Protein AF-A0A529SUA5-F1 (afdb_monomer)

Structure (mmCIF, N/CA/C/O backbone):
data_AF-A0A529SUA5-F1
#
_entry.id   AF-A0A529SUA5-F1
#
loop_
_atom_site.group_PDB
_atom_site.id
_atom_site.type_symbol
_atom_site.label_atom_id
_atom_site.label_alt_id
_atom_site.label_comp_id
_atom_site.label_asym_id
_atom_site.label_entity_id
_atom_site.label_seq_id
_atom_site.pdbx_PDB_ins_code
_atom_site.Cartn_x
_atom_site.Cartn_y
_atom_site.Cartn_z
_atom_site.occupancy
_atom_site.B_iso_or_equiv
_atom_site.auth_seq_id
_atom_site.auth_comp_id
_atom_site.auth_asym_id
_atom_site.auth_atom_id
_atom_site.pdbx_PDB_model_num
ATOM 1 N N . PRO A 1 1 ? -19.726 16.496 61.612 1.00 47.41 1 PRO A N 1
ATOM 2 C CA . PRO A 1 1 ? -19.981 17.144 60.299 1.00 47.41 1 PRO A CA 1
ATOM 3 C C . PRO A 1 1 ? -21.104 16.404 59.558 1.00 47.41 1 PRO A C 1
ATOM 5 O O . PRO A 1 1 ? -21.074 15.178 59.545 1.00 47.41 1 PRO A O 1
ATOM 8 N N . LYS A 1 2 ? -22.103 17.104 58.995 1.00 60.88 2 LYS A N 1
ATOM 9 C CA . LYS A 1 2 ? -23.087 16.457 58.108 1.00 60.88 2 LYS A CA 1
ATOM 10 C C . LYS A 1 2 ? -22.323 15.901 56.900 1.00 60.88 2 LYS A C 1
ATOM 12 O O . LYS A 1 2 ? -21.676 16.678 56.201 1.00 60.88 2 LYS A O 1
ATOM 17 N N . GLY A 1 3 ? -22.312 14.578 56.737 1.00 68.88 3 GLY A N 1
ATOM 18 C CA . GLY A 1 3 ? -21.675 13.925 55.593 1.00 68.88 3 GLY A CA 1
ATOM 19 C C . GLY A 1 3 ? -22.303 14.398 54.283 1.00 68.88 3 GLY A C 1
ATOM 20 O O . GLY A 1 3 ? -23.454 14.830 54.267 1.00 68.88 3 GLY A O 1
ATOM 21 N N . ARG A 1 4 ? -21.526 14.374 53.199 1.00 78.12 4 ARG A N 1
ATOM 22 C CA . ARG A 1 4 ? -22.047 14.557 51.841 1.00 78.12 4 ARG A CA 1
ATOM 23 C C . ARG A 1 4 ? -22.358 13.163 51.290 1.00 78.12 4 ARG A C 1
ATOM 25 O O . ARG A 1 4 ? -21.476 12.308 51.322 1.00 78.12 4 ARG A O 1
ATOM 32 N N . ASP A 1 5 ? -23.587 12.938 50.831 1.00 91.81 5 ASP A N 1
ATOM 33 C CA . ASP A 1 5 ? -24.061 11.632 50.347 1.00 91.81 5 ASP A CA 1
ATOM 34 C C . ASP A 1 5 ? -23.549 11.357 48.923 1.00 91.81 5 ASP A C 1
ATOM 36 O O . ASP A 1 5 ? -24.285 11.506 47.945 1.00 91.81 5 ASP A O 1
ATOM 40 N N . PHE A 1 6 ? -22.262 11.029 48.799 1.00 94.44 6 PHE A N 1
ATOM 41 C CA . PHE A 1 6 ? -21.623 10.720 47.518 1.00 94.44 6 PHE A CA 1
ATOM 42 C C . PHE A 1 6 ? -22.083 9.374 46.948 1.00 94.44 6 PHE A C 1
ATOM 44 O O . PHE A 1 6 ? -22.235 8.388 47.668 1.00 94.44 6 PHE A O 1
ATOM 51 N N . VAL A 1 7 ? -22.268 9.351 45.630 1.00 94.50 7 VAL A N 1
ATOM 52 C CA . VAL A 1 7 ? -22.618 8.175 44.824 1.00 94.50 7 VAL A CA 1
ATOM 53 C C . VAL A 1 7 ? -21.476 7.816 43.882 1.00 94.50 7 VAL A C 1
ATOM 55 O O . VAL A 1 7 ? -21.182 6.636 43.706 1.00 94.50 7 VAL A O 1
ATOM 58 N N . ASP A 1 8 ? -20.816 8.822 43.304 1.00 94.75 8 ASP A N 1
ATOM 59 C CA . ASP A 1 8 ? -19.643 8.635 42.460 1.00 94.75 8 ASP A CA 1
ATOM 60 C C . ASP A 1 8 ? -18.505 9.546 42.908 1.00 94.75 8 ASP A C 1
ATOM 62 O O . ASP A 1 8 ? -18.625 10.767 42.852 1.00 94.75 8 ASP A O 1
ATOM 66 N N . PHE A 1 9 ? -17.413 8.939 43.364 1.00 93.88 9 PHE A N 1
ATOM 67 C CA . PHE A 1 9 ? -16.226 9.662 43.809 1.00 93.88 9 PHE A CA 1
ATOM 68 C C . PHE A 1 9 ? -15.343 10.140 42.657 1.00 93.88 9 PHE A C 1
ATOM 70 O O . PHE A 1 9 ? -14.574 11.072 42.858 1.00 93.88 9 PHE A O 1
ATOM 77 N N . ASP A 1 10 ? -15.438 9.529 41.474 1.00 93.31 10 ASP A N 1
ATOM 78 C CA . ASP A 1 10 ? -14.607 9.938 40.338 1.00 93.31 10 ASP A CA 1
ATOM 79 C C . ASP A 1 10 ? -15.114 11.244 39.712 1.00 93.31 10 ASP A C 1
ATOM 81 O O . ASP A 1 10 ? -14.340 12.020 39.162 1.00 93.31 10 ASP A O 1
ATOM 85 N N . GLU A 1 11 ? -16.426 11.462 39.802 1.00 94.81 11 GLU A N 1
ATOM 86 C CA . GLU A 1 11 ? -17.160 12.548 39.143 1.00 94.81 11 GLU A CA 1
ATOM 87 C C . GLU A 1 11 ? -17.785 13.524 40.163 1.00 94.81 11 GLU A C 1
ATOM 89 O O . GLU A 1 11 ? -18.559 14.406 39.800 1.00 94.81 11 GLU A O 1
ATOM 94 N N . ASP A 1 12 ? -17.465 13.362 41.455 1.00 94.62 12 ASP A N 1
ATOM 95 C CA . ASP A 1 12 ? -17.954 14.189 42.572 1.00 94.62 12 ASP A CA 1
ATOM 96 C C . ASP A 1 12 ? -19.495 14.264 42.708 1.00 94.62 12 ASP A C 1
ATOM 98 O O . ASP A 1 12 ? -20.064 15.254 43.183 1.00 94.62 12 ASP A O 1
ATOM 102 N N . LEU A 1 13 ? -20.197 13.184 42.355 1.00 95.81 13 LEU A N 1
ATOM 103 C CA . LEU A 1 13 ? -21.662 13.151 42.308 1.00 95.81 13 LEU A CA 1
ATOM 104 C C . LEU A 1 13 ? -22.289 12.709 43.624 1.00 95.81 13 LEU A C 1
ATOM 106 O O . LEU A 1 13 ? -21.869 11.725 44.237 1.00 95.81 13 LEU A O 1
ATOM 110 N N . GLN A 1 14 ? -23.364 13.389 44.020 1.00 95.62 14 GLN A N 1
ATOM 111 C CA . GLN A 1 14 ? -24.164 13.083 45.204 1.00 95.62 14 GLN A CA 1
ATOM 112 C C . GLN A 1 14 ? -25.558 12.565 44.831 1.00 95.62 14 GLN A C 1
ATOM 114 O O . GLN A 1 14 ? -26.041 12.727 43.710 1.00 95.62 14 GLN A O 1
ATOM 119 N N . VAL A 1 15 ? -26.261 11.992 45.813 1.00 95.81 15 VAL A N 1
ATOM 120 C CA . VAL A 1 15 ? -27.642 11.497 45.653 1.00 95.81 15 VAL A CA 1
ATOM 121 C C . VAL A 1 15 ? -28.565 12.564 45.050 1.00 95.81 15 VAL A C 1
ATOM 123 O O . VAL A 1 15 ? -29.348 12.274 44.144 1.00 95.81 15 VAL A O 1
ATOM 126 N N . LYS A 1 16 ? -28.441 13.816 45.511 1.00 95.00 16 LYS A N 1
ATOM 127 C CA . LYS A 1 16 ? -29.255 14.944 45.034 1.00 95.00 16 LYS A CA 1
ATOM 128 C C . LYS A 1 16 ? -29.093 15.209 43.532 1.00 95.00 16 LYS A C 1
ATOM 130 O O . LYS A 1 16 ? -30.047 15.648 42.904 1.00 95.00 16 LYS A O 1
ATOM 135 N N . ASP A 1 17 ? -27.923 14.934 42.956 1.00 96.00 17 ASP A N 1
ATOM 136 C CA . ASP A 1 17 ? -27.635 15.244 41.554 1.00 96.00 17 ASP A CA 1
ATOM 137 C C . ASP A 1 17 ? -28.371 14.256 40.636 1.00 96.00 17 ASP A C 1
ATOM 139 O O . ASP A 1 17 ? -28.997 14.655 39.655 1.00 96.00 17 ASP A O 1
ATOM 143 N N . LEU A 1 18 ? -28.434 12.978 41.031 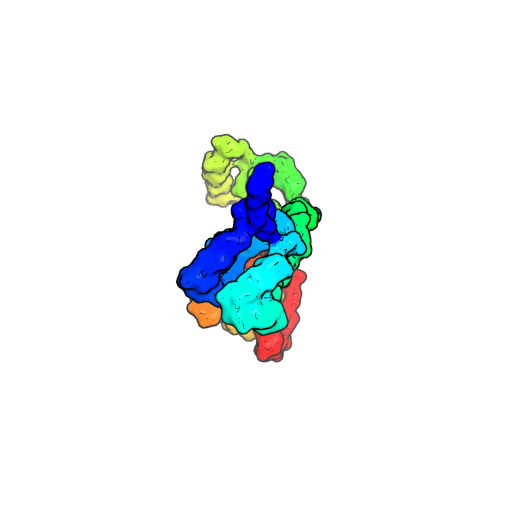1.00 95.69 18 LEU A N 1
ATOM 144 C CA . LEU A 1 18 ? -29.240 11.960 40.346 1.00 95.69 18 LEU A CA 1
ATOM 145 C C . LEU A 1 18 ? -30.752 12.199 40.516 1.00 95.69 18 LEU A C 1
ATOM 147 O O . LEU A 1 18 ? -31.535 12.012 39.581 1.00 95.69 18 LEU A O 1
ATOM 151 N N . GLN A 1 19 ? -31.178 12.641 41.702 1.00 95.12 19 GLN A N 1
ATOM 152 C CA . GLN A 1 19 ? -32.574 13.013 41.956 1.00 95.12 19 GLN A CA 1
ATOM 153 C C . GLN A 1 19 ? -33.000 14.249 41.154 1.00 95.12 19 GLN A C 1
ATOM 155 O O . GLN A 1 19 ? -34.136 14.327 40.698 1.00 95.12 19 GLN A O 1
ATOM 160 N N . ASN A 1 20 ? -32.110 15.223 40.972 1.00 96.19 20 ASN A N 1
ATOM 161 C CA . ASN A 1 20 ? -32.397 16.393 40.149 1.00 96.19 20 ASN A CA 1
ATOM 162 C C . ASN A 1 20 ? -3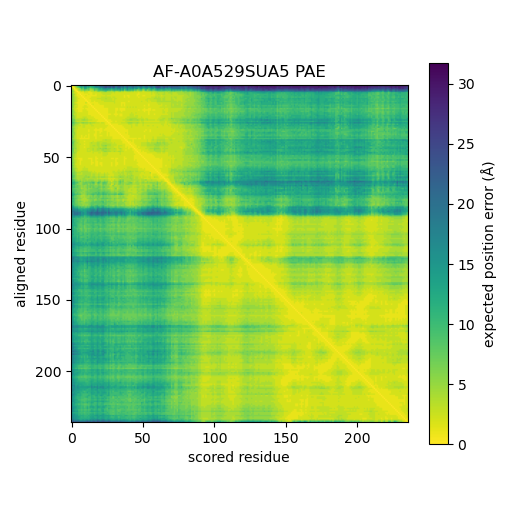2.465 16.014 38.664 1.00 96.19 20 ASN A C 1
ATOM 164 O O . ASN A 1 20 ? -33.436 16.369 38.009 1.00 96.19 20 ASN A O 1
ATOM 168 N N . ALA A 1 21 ? -31.546 15.180 38.166 1.00 96.31 21 ALA A N 1
ATOM 169 C CA . ALA A 1 21 ? -31.604 14.681 36.788 1.00 96.31 21 ALA A CA 1
ATOM 170 C C . ALA A 1 21 ? -32.915 13.934 36.477 1.00 96.31 21 ALA A C 1
ATOM 172 O O . ALA A 1 21 ? -33.529 14.124 35.428 1.00 96.31 21 ALA A O 1
ATOM 173 N N . THR A 1 22 ? -33.391 13.106 37.407 1.00 95.12 22 THR A N 1
ATOM 174 C CA . THR A 1 22 ? -34.679 12.413 37.240 1.00 95.12 22 THR A CA 1
ATOM 175 C C . THR A 1 22 ? -35.874 13.370 37.280 1.00 95.12 22 THR A C 1
ATOM 177 O O . THR A 1 22 ? -36.815 13.176 36.506 1.00 95.12 22 THR A O 1
ATOM 180 N N . LYS A 1 23 ? -35.832 14.433 38.102 1.00 95.12 23 LYS A N 1
ATOM 181 C CA . LYS A 1 23 ? -36.839 15.517 38.106 1.00 95.12 23 LYS A CA 1
ATOM 182 C C . LYS A 1 23 ? -36.845 16.326 36.808 1.00 95.12 23 LYS A C 1
ATOM 184 O O . LYS A 1 23 ? -37.920 16.699 36.351 1.00 95.12 23 LYS A O 1
ATOM 189 N N . ASP A 1 24 ? -35.680 16.525 36.197 1.00 95.81 24 ASP A N 1
ATOM 190 C CA . ASP A 1 24 ? -35.527 17.209 34.906 1.00 95.81 24 ASP A CA 1
ATOM 191 C C . ASP A 1 24 ? -36.015 16.357 33.716 1.00 95.81 24 ASP A C 1
ATOM 193 O O . ASP A 1 24 ? -36.065 16.828 32.582 1.00 95.81 24 ASP A O 1
ATOM 197 N N . GLY A 1 25 ? -36.416 15.104 33.965 1.00 94.12 25 GLY A N 1
ATOM 198 C CA . GLY A 1 25 ? -37.036 14.219 32.977 1.00 94.12 25 GLY A CA 1
ATOM 199 C C . GLY A 1 25 ? -36.132 13.099 32.461 1.00 94.12 25 GLY A C 1
ATOM 200 O O . GLY A 1 25 ? -36.598 12.252 31.694 1.00 94.12 25 GLY A O 1
ATOM 201 N N . TYR A 1 26 ? -34.874 13.015 32.905 1.00 95.19 26 TYR A N 1
ATOM 202 C CA . TYR A 1 26 ? -33.984 11.901 32.567 1.00 95.19 26 TYR A CA 1
ATOM 203 C C . TYR A 1 26 ? -34.355 10.666 33.401 1.00 95.19 26 TYR A C 1
ATOM 205 O O . TYR A 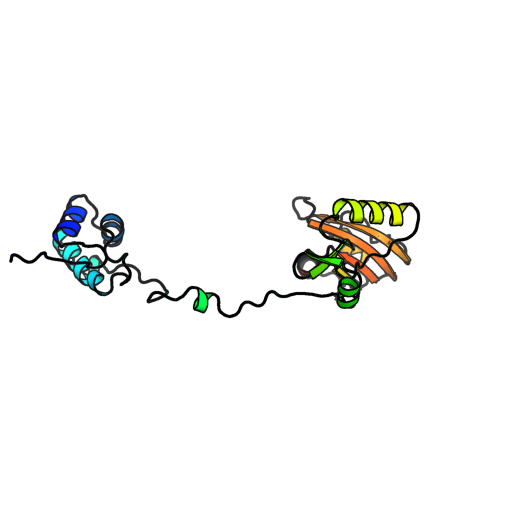1 26 ? -33.835 10.451 34.491 1.00 95.19 26 TYR A O 1
ATOM 213 N N . ARG A 1 27 ? -35.309 9.862 32.914 1.00 89.12 27 ARG A N 1
ATOM 214 C CA . ARG A 1 27 ? -35.873 8.715 33.662 1.00 89.12 27 ARG A CA 1
ATOM 215 C C . ARG A 1 27 ? -35.276 7.350 33.308 1.00 89.12 27 ARG A C 1
ATOM 217 O O . ARG A 1 27 ? -35.541 6.384 34.017 1.00 89.12 27 ARG A O 1
ATOM 224 N N . GLU A 1 28 ? -34.474 7.272 32.247 1.00 92.62 28 GLU A N 1
ATOM 225 C CA . GLU A 1 28 ? -33.758 6.054 31.844 1.00 92.62 28 GLU A CA 1
ATOM 226 C C . GLU A 1 28 ? -32.305 6.085 32.327 1.00 92.62 28 GLU A C 1
ATOM 228 O O . GLU A 1 28 ? -31.651 7.128 32.261 1.00 92.62 28 GLU A O 1
ATOM 233 N N . ILE A 1 29 ? -31.770 4.941 32.767 1.00 92.44 29 ILE A N 1
ATOM 234 C CA . ILE A 1 29 ? -30.443 4.863 33.404 1.00 92.44 29 ILE A CA 1
ATOM 235 C C . ILE A 1 29 ? -29.309 5.370 32.503 1.00 92.44 29 ILE A C 1
ATOM 237 O O . ILE A 1 29 ? -28.390 6.034 32.973 1.00 92.44 29 ILE A O 1
ATOM 241 N N . GLU A 1 30 ? -29.400 5.124 31.194 1.00 92.75 30 GLU A N 1
ATOM 242 C CA . GLU A 1 30 ? -28.427 5.606 30.208 1.00 92.75 30 GLU A CA 1
ATOM 243 C C . GLU A 1 30 ? -28.514 7.128 30.003 1.00 92.75 30 GLU A C 1
ATOM 245 O O . GLU A 1 3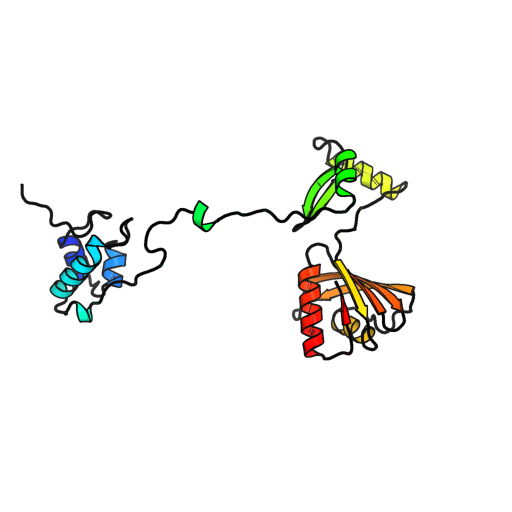0 ? -27.505 7.776 29.728 1.00 92.75 30 GLU A O 1
ATOM 250 N N . LEU A 1 31 ? -29.702 7.721 30.164 1.00 94.25 31 LEU A N 1
ATOM 251 C CA . LEU A 1 31 ? -29.880 9.172 30.101 1.00 94.25 31 LEU A CA 1
ATOM 252 C C . LEU A 1 31 ? -29.361 9.846 31.372 1.00 94.25 31 LEU A C 1
ATOM 254 O O . LEU A 1 31 ? -28.648 10.841 31.272 1.00 94.25 31 LEU A O 1
ATOM 258 N N . VAL A 1 32 ? -29.643 9.264 32.543 1.00 94.88 32 VAL A N 1
ATOM 259 C CA . VAL A 1 32 ? -29.082 9.724 33.822 1.00 94.88 32 VAL A CA 1
ATOM 260 C C . VAL A 1 32 ? -27.557 9.662 33.774 1.00 94.88 32 VAL A C 1
ATOM 262 O O . VAL A 1 32 ? -26.919 10.676 34.027 1.00 94.88 32 VAL A O 1
ATOM 265 N N . LYS A 1 33 ? -26.974 8.530 33.348 1.00 94.50 33 LYS A N 1
ATOM 266 C CA . LYS A 1 33 ? -25.525 8.367 33.133 1.00 94.50 33 LYS A CA 1
ATOM 267 C C . LYS A 1 33 ? -24.924 9.492 32.292 1.00 94.50 33 LYS A C 1
ATOM 269 O O . LYS A 1 33 ? -23.931 10.092 32.688 1.00 94.50 33 LYS A O 1
ATOM 274 N N . ARG A 1 34 ? -25.502 9.764 31.119 1.00 94.06 34 ARG A N 1
ATOM 275 C CA . ARG A 1 34 ? -24.966 10.762 30.176 1.00 94.06 34 ARG A CA 1
ATOM 276 C C . ARG A 1 34 ? -25.106 12.187 30.689 1.00 94.06 34 ARG A C 1
ATOM 278 O O . ARG A 1 34 ? -24.227 12.997 30.428 1.00 94.06 34 ARG A O 1
ATOM 285 N N . PHE A 1 35 ? -26.204 12.487 31.377 1.00 96.06 35 PHE A N 1
ATOM 286 C CA . PHE A 1 35 ? -26.471 13.828 31.881 1.00 96.06 35 PHE A CA 1
ATOM 287 C C . PHE A 1 35 ? -25.633 14.155 33.117 1.00 96.06 35 PHE A C 1
ATOM 289 O O . PHE A 1 35 ? -25.061 15.236 33.196 1.00 96.06 35 PHE A O 1
ATOM 296 N N . THR A 1 36 ? -25.547 13.226 34.072 1.00 95.81 36 THR A N 1
ATOM 297 C CA . THR A 1 36 ? -24.859 13.469 35.347 1.00 95.81 36 THR A CA 1
ATOM 298 C C . THR A 1 36 ? -23.397 13.075 35.338 1.00 95.81 36 THR A C 1
ATOM 300 O O . THR A 1 36 ? -22.731 13.386 36.303 1.00 95.81 36 THR A O 1
ATOM 303 N N . THR A 1 37 ? -22.931 12.380 34.298 1.00 95.81 37 THR A N 1
ATOM 304 C CA . THR A 1 37 ? -21.601 11.754 34.187 1.00 95.81 37 THR A CA 1
ATOM 305 C C . THR A 1 37 ? -21.341 10.565 35.113 1.00 95.81 37 THR A C 1
ATOM 307 O O . THR A 1 37 ? -20.246 10.007 35.097 1.00 95.81 37 THR A O 1
ATOM 310 N N . VAL A 1 38 ? -22.353 10.064 35.833 1.00 95.00 38 VAL A N 1
ATOM 311 C CA . VAL A 1 38 ? -22.166 8.942 36.767 1.00 95.00 38 VAL A CA 1
ATOM 312 C C . VAL A 1 38 ? -21.610 7.686 36.090 1.00 95.00 38 VAL A C 1
ATOM 314 O O . VAL A 1 38 ? -22.144 7.184 35.102 1.00 95.00 38 VAL A O 1
ATOM 317 N N . GLY A 1 39 ? -20.521 7.158 36.642 1.00 91.62 39 GLY A N 1
ATOM 318 C CA . GLY A 1 39 ? -19.808 5.989 36.150 1.00 91.62 39 GLY A CA 1
ATOM 319 C C . GLY A 1 39 ? -18.954 6.230 34.904 1.00 91.62 39 GLY A C 1
ATOM 320 O O . GLY A 1 39 ? -18.546 5.251 34.279 1.00 91.62 39 GLY A O 1
ATOM 321 N N . MET A 1 40 ? -18.698 7.486 34.514 1.00 92.56 40 MET A N 1
ATOM 322 C CA . MET A 1 40 ? -17.812 7.822 33.386 1.00 92.56 40 MET A CA 1
ATOM 323 C C . MET A 1 40 ? -16.340 8.017 33.784 1.00 92.56 40 MET A C 1
ATOM 325 O O . MET A 1 40 ? -15.476 8.027 32.904 1.00 92.56 40 MET A O 1
ATOM 329 N N . GLY A 1 41 ? -16.048 8.071 35.084 1.00 91.25 41 GLY A N 1
ATOM 330 C CA . GLY A 1 41 ? -14.695 8.207 35.612 1.00 91.25 41 GLY A CA 1
ATOM 331 C C . GLY A 1 41 ? -13.819 6.948 35.490 1.00 91.25 41 GLY A C 1
ATOM 332 O O . GLY A 1 41 ? -14.238 5.926 34.932 1.00 91.25 41 GLY A O 1
ATOM 333 N N . PRO A 1 42 ? -12.576 6.977 36.011 1.00 89.69 42 PRO A N 1
ATOM 334 C CA . PRO A 1 42 ? -11.607 5.884 35.867 1.00 89.69 42 PRO A CA 1
ATOM 335 C C . PRO A 1 42 ? -12.073 4.525 36.406 1.00 89.69 42 PRO A C 1
ATOM 337 O O . PRO A 1 42 ? -11.649 3.486 35.897 1.00 89.69 42 PRO A O 1
ATOM 340 N N . SER A 1 43 ? -12.961 4.501 37.402 1.00 90.44 43 SER A N 1
ATOM 341 C CA . SER A 1 43 ? -13.559 3.260 37.908 1.00 90.44 43 SER A CA 1
ATOM 342 C C . SER A 1 43 ? -14.554 2.619 36.938 1.00 90.44 43 SER A C 1
ATOM 344 O O . SER A 1 43 ? -14.945 1.470 37.153 1.00 90.44 43 SER A O 1
ATOM 346 N N . GLN A 1 44 ? -15.003 3.355 35.914 1.00 90.94 44 GLN A N 1
ATOM 347 C CA . GLN A 1 44 ? -16.080 2.974 34.995 1.00 90.94 44 GLN A CA 1
ATOM 348 C C . GLN A 1 44 ? -17.370 2.568 35.727 1.00 90.94 44 GLN A C 1
ATOM 350 O O . GLN A 1 44 ? -18.081 1.644 35.329 1.00 90.94 44 GLN A O 1
ATOM 355 N N . GLY A 1 45 ? -17.655 3.235 36.849 1.00 90.19 45 GLY A N 1
ATOM 356 C CA . GLY A 1 45 ? -18.882 3.052 37.615 1.00 90.19 45 GLY A CA 1
ATOM 357 C C . GLY A 1 45 ? -18.948 1.767 38.434 1.00 90.19 45 GLY A C 1
ATOM 358 O O . GLY A 1 45 ? -20.027 1.398 38.892 1.00 90.19 45 GLY A O 1
ATOM 359 N N . ARG A 1 46 ? -17.822 1.078 38.668 1.00 89.31 46 ARG A N 1
ATOM 360 C CA . ARG A 1 46 ? -17.790 -0.144 39.496 1.00 89.31 46 ARG A CA 1
ATOM 361 C C . ARG A 1 46 ? -18.325 0.076 40.913 1.00 89.31 46 ARG A C 1
ATOM 363 O O . ARG A 1 46 ? -18.973 -0.818 41.450 1.00 89.31 46 ARG A O 1
ATOM 370 N N . HIS A 1 47 ? -18.075 1.243 41.514 1.00 89.12 47 HIS A N 1
ATOM 371 C CA . HIS A 1 47 ? -18.629 1.598 42.828 1.00 89.12 47 HIS A CA 1
ATOM 372 C C . HIS A 1 47 ? -19.999 2.279 42.752 1.00 89.12 47 HIS A C 1
ATOM 374 O O . HIS A 1 47 ? -20.778 2.145 43.693 1.00 89.12 47 HIS A O 1
ATOM 380 N N . SER A 1 48 ? -20.314 2.984 41.660 1.00 93.69 48 SER A N 1
ATOM 381 C CA . SER A 1 48 ? -21.512 3.830 41.568 1.00 93.69 48 SER A CA 1
ATOM 382 C C . SER A 1 48 ? -22.712 3.149 40.899 1.00 93.69 48 SER A C 1
ATOM 384 O O . SER A 1 48 ? -23.844 3.421 41.284 1.00 93.69 48 SER A O 1
ATOM 386 N N . ALA A 1 49 ? -22.518 2.192 39.983 1.00 92.44 49 ALA A N 1
ATOM 387 C CA . ALA A 1 49 ? -23.578 1.675 39.106 1.00 92.44 49 ALA A CA 1
ATOM 388 C C . ALA A 1 49 ? -24.815 1.125 39.842 1.00 92.44 49 ALA A C 1
ATOM 390 O O . ALA A 1 49 ? -25.946 1.475 39.497 1.00 92.44 49 ALA A O 1
ATOM 391 N N . LEU A 1 50 ? -24.631 0.285 40.869 1.00 93.00 50 LEU A N 1
ATOM 392 C CA . LEU A 1 50 ? -25.758 -0.272 41.629 1.00 93.00 50 LEU A CA 1
ATOM 393 C C . LEU A 1 50 ? -26.450 0.793 42.492 1.00 93.00 50 LEU A C 1
ATOM 395 O O . LEU A 1 50 ? -27.675 0.778 42.623 1.00 93.00 50 LEU A O 1
ATOM 399 N N . ALA A 1 51 ? -25.678 1.710 43.079 1.00 94.06 51 ALA A N 1
ATOM 400 C CA . ALA A 1 51 ? -26.218 2.810 43.870 1.00 94.06 51 ALA A CA 1
ATOM 401 C C . ALA A 1 51 ? -27.050 3.751 42.986 1.00 94.06 51 ALA A C 1
ATOM 403 O O . ALA A 1 51 ? -28.190 4.060 43.326 1.00 94.06 51 ALA A O 1
ATOM 404 N N . THR A 1 52 ? -26.543 4.102 41.803 1.00 95.19 52 THR A N 1
ATOM 405 C CA . THR A 1 52 ? -27.272 4.862 40.784 1.00 95.19 52 THR A CA 1
ATOM 406 C C . THR A 1 52 ? -28.564 4.163 40.383 1.00 95.19 52 THR A C 1
ATOM 408 O O . THR A 1 52 ? -29.617 4.794 40.407 1.00 95.19 52 THR A O 1
ATOM 411 N N . ALA A 1 53 ? -28.522 2.863 40.071 1.00 94.88 53 ALA A N 1
ATOM 412 C CA . ALA A 1 53 ? -29.718 2.119 39.676 1.00 94.88 53 ALA A CA 1
ATOM 413 C C . ALA A 1 53 ? -30.794 2.130 40.776 1.00 94.88 53 ALA A C 1
ATOM 415 O O . ALA A 1 53 ? -31.971 2.303 40.473 1.00 94.88 53 ALA A O 1
ATOM 416 N N . ARG A 1 54 ? -30.401 2.018 42.054 1.00 94.88 54 ARG A N 1
ATOM 417 C CA . ARG A 1 54 ? -31.319 2.115 43.205 1.00 94.88 54 ARG A CA 1
ATOM 418 C C . ARG A 1 54 ? -31.923 3.510 43.365 1.00 94.88 54 ARG A C 1
ATOM 420 O O . ARG A 1 54 ? -33.126 3.614 43.571 1.00 94.88 54 ARG A O 1
ATOM 427 N N . ILE A 1 55 ? -31.115 4.561 43.236 1.00 94.88 55 ILE A N 1
ATOM 428 C CA . ILE A 1 55 ? -31.578 5.951 43.373 1.00 94.88 55 ILE A CA 1
ATOM 429 C C . ILE A 1 55 ? -32.541 6.314 42.239 1.00 94.88 55 ILE A C 1
ATOM 431 O O . ILE A 1 55 ? -33.580 6.924 42.479 1.00 94.88 55 ILE A O 1
ATOM 435 N N . VAL A 1 56 ? -32.232 5.907 41.005 1.00 95.12 56 VAL A N 1
ATOM 436 C CA . VAL A 1 56 ? -33.111 6.132 39.849 1.00 95.12 56 VAL A CA 1
ATOM 437 C C . VAL A 1 56 ? -34.389 5.297 39.967 1.00 95.12 56 VAL A C 1
ATOM 439 O O . VAL A 1 56 ? -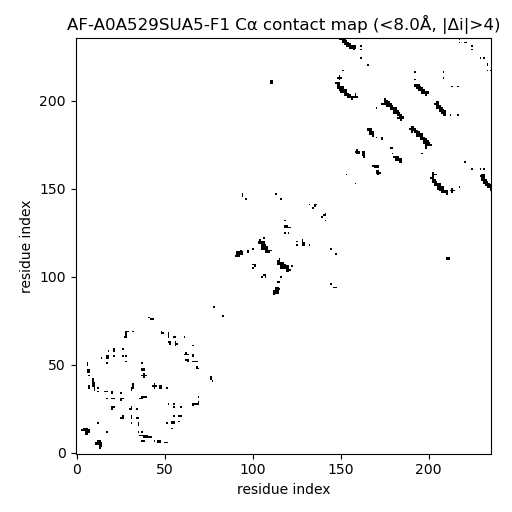35.469 5.808 39.679 1.00 95.12 56 VAL A O 1
ATOM 442 N N . ALA A 1 57 ? -34.302 4.048 40.435 1.00 95.38 57 ALA A N 1
ATOM 443 C CA . ALA A 1 57 ? -35.462 3.198 40.712 1.00 95.38 57 ALA A CA 1
ATOM 444 C C . ALA A 1 57 ? -36.419 3.858 41.721 1.00 95.38 57 ALA A C 1
ATOM 446 O O . ALA A 1 57 ? -37.601 4.033 41.424 1.00 95.38 57 ALA A O 1
ATOM 447 N N . GLU A 1 58 ? -35.894 4.328 42.856 1.00 95.19 58 GLU A N 1
ATOM 448 C CA . GLU A 1 58 ? -36.671 5.042 43.874 1.00 95.19 58 GLU A CA 1
ATOM 449 C C . GLU A 1 58 ? -37.287 6.338 43.324 1.00 95.19 58 GLU A C 1
ATOM 451 O O . GLU A 1 58 ? -38.493 6.549 43.445 1.00 95.19 58 GLU A O 1
ATOM 456 N N . ALA A 1 59 ? -36.495 7.171 42.642 1.00 93.31 59 ALA A N 1
ATOM 457 C CA . ALA A 1 59 ? -36.959 8.445 42.088 1.00 93.31 59 ALA A CA 1
ATOM 458 C C . ALA A 1 59 ? -38.007 8.288 40.971 1.00 93.31 59 ALA A C 1
ATOM 460 O O . ALA A 1 59 ? -38.771 9.215 40.701 1.00 93.31 59 ALA A O 1
ATOM 461 N N . THR A 1 60 ? -38.055 7.130 40.306 1.00 92.81 60 THR A N 1
ATOM 462 C CA . THR A 1 60 ? -38.986 6.865 39.200 1.00 92.81 60 THR A CA 1
ATOM 463 C C . THR A 1 60 ? -40.149 5.946 39.568 1.00 92.81 60 THR A C 1
ATOM 465 O O . THR A 1 60 ? -41.047 5.802 38.735 1.00 92.81 60 THR A O 1
ATOM 468 N N . GLY A 1 61 ? -40.162 5.372 40.777 1.00 94.19 61 GLY A N 1
ATOM 469 C CA . GLY A 1 61 ? -41.170 4.407 41.226 1.00 94.19 61 GLY A CA 1
ATOM 470 C C . GLY A 1 61 ? -41.072 3.040 40.537 1.00 94.19 61 GLY A C 1
ATOM 471 O O . GLY A 1 61 ? -42.081 2.352 40.415 1.00 94.19 61 GLY A O 1
ATOM 472 N N . ARG A 1 62 ? -39.882 2.670 40.049 1.00 94.06 62 ARG A N 1
ATOM 473 C CA . ARG A 1 62 ? -39.589 1.408 39.346 1.00 94.06 62 ARG A CA 1
ATOM 474 C C . ARG A 1 62 ? -38.705 0.515 40.213 1.00 94.06 62 ARG A C 1
ATOM 476 O O . ARG A 1 62 ? -38.096 0.962 41.179 1.00 94.06 62 ARG A O 1
ATOM 483 N N . THR A 1 63 ? -38.597 -0.757 39.864 1.00 94.38 63 THR A N 1
ATOM 484 C CA . THR A 1 63 ? -37.641 -1.694 40.464 1.00 94.38 63 THR A CA 1
ATOM 485 C C . THR A 1 63 ? -36.266 -1.585 39.796 1.00 94.38 63 THR A C 1
ATOM 487 O O . THR A 1 63 ? -36.142 -1.183 38.640 1.00 94.38 63 THR A O 1
ATOM 490 N N . VAL A 1 64 ? -35.205 -2.017 40.488 1.00 91.50 64 VAL A N 1
ATOM 491 C CA . VAL A 1 64 ? -33.850 -2.088 39.897 1.00 91.50 64 VAL A CA 1
ATOM 492 C C . VAL A 1 64 ? -33.818 -3.009 38.669 1.00 91.50 64 VAL A C 1
ATOM 494 O O . VAL A 1 64 ? -33.089 -2.732 37.723 1.00 91.50 64 VAL A O 1
ATOM 497 N N . GLY A 1 65 ? -34.634 -4.070 38.651 1.00 90.31 65 GLY A N 1
ATOM 498 C CA . GLY A 1 65 ? -34.756 -4.967 37.497 1.00 90.31 65 GLY A CA 1
ATOM 499 C C . GLY A 1 65 ? -35.365 -4.293 36.262 1.00 90.31 65 GLY A C 1
ATOM 500 O O . GLY A 1 65 ? -34.946 -4.589 35.150 1.00 90.31 65 GLY A O 1
ATOM 501 N N . GLU A 1 66 ? -36.301 -3.357 36.451 1.00 91.00 66 GLU A N 1
ATOM 502 C CA . GLU A 1 66 ? -36.910 -2.579 35.360 1.00 91.00 66 GLU A CA 1
ATOM 503 C C . GLU A 1 66 ? -36.014 -1.441 34.862 1.00 91.00 66 GLU A C 1
ATOM 505 O O . GLU A 1 66 ? -36.139 -1.041 33.707 1.00 91.00 66 GLU A O 1
ATOM 510 N N . ILE A 1 67 ? -35.155 -0.885 35.722 1.00 90.56 67 ILE A N 1
ATOM 511 C CA . ILE A 1 67 ? -34.175 0.152 35.356 1.00 90.56 67 ILE A CA 1
ATOM 512 C C . ILE A 1 67 ? -32.956 -0.459 34.655 1.00 90.56 67 ILE A C 1
ATOM 514 O O . ILE A 1 67 ? -32.421 0.128 33.715 1.00 90.56 67 ILE A O 1
ATOM 518 N N . GLY A 1 68 ? -32.525 -1.637 35.111 1.00 85.19 68 GLY A N 1
ATOM 519 C CA . GLY A 1 68 ? -31.305 -2.287 34.656 1.00 85.19 68 GLY A CA 1
ATOM 520 C C . GLY A 1 68 ? -30.031 -1.605 35.162 1.00 85.19 68 GLY A C 1
ATOM 521 O O . GLY A 1 68 ? -30.045 -0.710 36.008 1.00 85.19 68 GLY A O 1
ATOM 522 N N . ILE A 1 69 ? -28.900 -2.063 34.632 1.00 83.00 69 ILE A N 1
ATOM 523 C CA . ILE A 1 69 ? -27.586 -1.432 34.794 1.00 83.00 69 ILE A CA 1
ATOM 524 C C . ILE A 1 69 ? -27.081 -0.987 33.425 1.00 83.00 69 ILE A C 1
ATOM 526 O O . ILE A 1 69 ? -27.551 -1.463 32.392 1.00 83.00 69 ILE A O 1
ATOM 530 N N . THR A 1 70 ? -26.122 -0.070 33.415 1.00 81.69 70 THR A N 1
ATOM 531 C CA . THR A 1 70 ? -25.561 0.451 32.166 1.00 81.69 70 THR A CA 1
ATOM 532 C C . THR A 1 70 ? -24.709 -0.605 31.463 1.00 81.69 70 THR A C 1
ATOM 534 O O . THR A 1 70 ? -24.218 -1.558 32.074 1.00 81.69 70 THR A O 1
ATOM 537 N N . THR A 1 71 ? -24.550 -0.455 30.149 1.00 84.06 71 THR A N 1
ATOM 538 C CA . THR A 1 71 ? -23.833 -1.449 29.333 1.00 84.06 71 THR A CA 1
ATOM 539 C C . THR A 1 71 ? -22.344 -1.510 29.697 1.00 84.06 71 THR A C 1
ATOM 541 O O . THR A 1 71 ? -21.634 -0.513 29.553 1.00 84.06 71 THR A O 1
ATOM 544 N N . ALA A 1 72 ? -21.842 -2.689 30.076 1.00 85.38 72 ALA A N 1
ATOM 545 C CA . ALA A 1 72 ? -20.409 -2.930 30.254 1.00 85.38 72 ALA A CA 1
ATOM 546 C C . ALA A 1 72 ? -19.688 -3.021 28.895 1.00 85.38 72 ALA A C 1
ATOM 548 O O . ALA A 1 72 ? -20.175 -3.668 27.964 1.00 85.38 72 ALA A O 1
ATOM 549 N N . ARG A 1 73 ? -18.518 -2.383 28.770 1.00 88.00 73 ARG A N 1
ATOM 550 C CA . ARG A 1 73 ? -17.699 -2.371 27.546 1.00 88.00 73 ARG A CA 1
ATOM 551 C C . ARG A 1 73 ? -16.252 -2.765 27.862 1.00 88.00 73 ARG A C 1
ATOM 553 O O . ARG A 1 73 ? -15.746 -2.346 28.898 1.00 88.00 73 ARG A O 1
ATOM 560 N N . PRO A 1 74 ? -15.578 -3.540 26.994 1.00 89.69 74 PRO A N 1
ATOM 561 C CA . PRO A 1 74 ? -14.129 -3.690 27.052 1.00 89.69 74 PRO A CA 1
ATOM 562 C C . PRO A 1 74 ? -13.398 -2.366 26.744 1.00 89.69 74 PRO A C 1
ATOM 564 O O . PRO A 1 74 ? -13.934 -1.556 25.984 1.00 89.69 74 PRO A O 1
ATOM 567 N N . PRO A 1 75 ? -12.161 -2.183 27.243 1.00 89.75 75 PRO A N 1
ATOM 568 C CA . PRO A 1 75 ? -11.484 -3.045 28.215 1.00 89.75 75 PRO A CA 1
ATOM 569 C C . PRO A 1 75 ? -12.104 -2.911 29.619 1.00 89.75 75 PRO A C 1
ATOM 571 O O . PRO A 1 75 ? -12.644 -1.868 29.973 1.00 89.75 75 PRO A O 1
ATOM 574 N N . VAL A 1 76 ? -12.060 -3.984 30.423 1.00 86.00 76 VAL A N 1
ATOM 575 C CA . VAL A 1 76 ? -12.705 -4.016 31.756 1.00 86.00 76 VAL A CA 1
ATOM 576 C C . VAL A 1 76 ? -12.120 -2.953 32.689 1.00 86.00 76 VAL A C 1
ATOM 578 O O . VAL A 1 76 ? -12.842 -2.402 33.518 1.00 86.00 76 VAL A O 1
ATOM 581 N N . GLY A 1 77 ? -10.826 -2.663 32.566 1.00 86.94 77 GLY A N 1
ATOM 582 C CA . GLY A 1 77 ? -10.138 -1.537 33.193 1.00 86.94 77 GLY A CA 1
ATOM 583 C C . GLY A 1 77 ? -9.239 -0.825 32.180 1.00 86.94 77 GLY A C 1
ATOM 584 O O . GLY A 1 77 ? -9.153 -1.271 31.036 1.00 86.94 77 GLY A O 1
ATOM 585 N N . PRO A 1 78 ? -8.582 0.277 32.571 1.00 88.69 78 PRO A N 1
ATOM 586 C CA . PRO A 1 78 ? -7.662 0.968 31.681 1.00 88.69 78 PRO A CA 1
ATOM 587 C C . PRO A 1 78 ? -6.503 0.044 31.296 1.00 88.69 78 PRO A C 1
ATOM 589 O O . PRO A 1 78 ? -5.877 -0.569 32.157 1.00 88.69 78 PRO A O 1
ATOM 592 N N . GLU A 1 79 ? -6.213 -0.009 30.000 1.00 92.62 79 GLU A N 1
ATOM 593 C CA . GLU A 1 79 ? -5.053 -0.699 29.442 1.00 92.62 79 GLU A CA 1
ATOM 594 C C . GLU A 1 79 ? -4.083 0.322 28.862 1.00 92.62 79 GLU A C 1
ATOM 596 O O . GLU A 1 79 ? -4.482 1.372 28.347 1.00 92.62 79 GLU A O 1
ATOM 601 N N . THR A 1 80 ? -2.787 0.027 28.936 1.00 93.31 80 THR A N 1
ATOM 602 C CA . THR A 1 80 ? -1.790 0.927 28.352 1.00 93.31 80 THR A CA 1
ATOM 603 C C . THR A 1 80 ? -1.815 0.823 26.829 1.00 93.31 80 THR A C 1
ATOM 605 O O . THR A 1 80 ? -1.820 -0.274 26.267 1.00 93.31 80 THR A O 1
ATOM 608 N N . LEU A 1 81 ? -1.761 1.967 26.138 1.00 93.31 81 LEU A N 1
ATOM 609 C CA . LEU A 1 81 ? -1.692 1.984 24.673 1.00 93.31 81 LEU A CA 1
ATOM 610 C C . LEU A 1 81 ? -0.470 1.218 24.142 1.00 93.31 81 LEU A C 1
ATOM 612 O O . LEU A 1 81 ? -0.553 0.632 23.072 1.00 93.31 81 LEU A O 1
ATOM 616 N N . GLY A 1 82 ? 0.635 1.171 24.897 1.00 92.62 82 GLY A N 1
ATOM 617 C CA . GLY A 1 82 ? 1.827 0.400 24.531 1.00 92.62 82 GLY A CA 1
ATOM 618 C C . GLY A 1 82 ? 1.596 -1.114 24.522 1.00 92.62 82 GLY A C 1
ATOM 619 O O . GLY A 1 82 ? 2.063 -1.791 23.612 1.00 92.62 82 GLY A O 1
ATOM 620 N N . VAL A 1 83 ? 0.827 -1.647 25.479 1.00 92.12 83 VAL A N 1
ATOM 621 C CA . VAL A 1 83 ? 0.431 -3.067 25.478 1.00 92.12 83 VAL A CA 1
ATOM 622 C C . VAL A 1 83 ? -0.508 -3.366 24.311 1.00 92.12 83 VAL A C 1
ATOM 624 O O . VAL A 1 83 ? -0.337 -4.382 23.644 1.00 92.12 83 VAL A O 1
ATOM 627 N N . LEU A 1 84 ? -1.463 -2.471 24.034 1.00 93.06 84 LEU A N 1
ATOM 628 C CA . LEU A 1 84 ? -2.401 -2.632 22.916 1.00 93.06 84 LEU A CA 1
ATOM 629 C C . LEU A 1 84 ? -1.722 -2.514 21.544 1.00 93.06 84 LEU A C 1
ATOM 631 O O . LEU A 1 84 ? -2.124 -3.202 20.611 1.00 93.06 84 LEU A O 1
ATOM 635 N N . ALA A 1 85 ? -0.705 -1.659 21.423 1.00 91.69 85 ALA A N 1
ATOM 636 C CA . ALA A 1 85 ? 0.123 -1.557 20.225 1.00 91.69 85 ALA A CA 1
ATOM 637 C C . ALA A 1 85 ? 0.979 -2.823 20.034 1.00 91.69 85 ALA A C 1
ATOM 639 O O . ALA A 1 85 ? 1.163 -3.306 18.921 1.00 91.69 85 ALA A O 1
ATOM 640 N N . GLY A 1 86 ? 1.475 -3.413 21.123 1.00 89.81 86 GLY A N 1
ATOM 641 C CA . GLY A 1 86 ? 2.369 -4.562 21.041 1.00 89.81 86 GLY A CA 1
ATOM 642 C C . GLY A 1 86 ? 3.665 -4.225 20.295 1.00 89.81 86 GLY A C 1
ATOM 643 O O . GLY A 1 86 ? 4.125 -3.081 20.278 1.00 89.81 86 GLY A O 1
ATOM 644 N N . HIS A 1 87 ? 4.280 -5.235 19.682 1.00 87.62 87 HIS A N 1
ATOM 645 C CA . HIS A 1 87 ? 5.465 -5.038 18.852 1.00 87.62 87 HIS A CA 1
ATOM 646 C C . HIS A 1 87 ? 5.065 -4.710 17.412 1.00 87.62 87 HIS A C 1
ATOM 648 O O . HIS A 1 87 ? 4.486 -5.539 16.711 1.00 87.62 87 HIS A O 1
ATOM 654 N N . HIS A 1 88 ? 5.425 -3.510 16.961 1.00 81.56 88 HIS A N 1
ATOM 655 C CA . HIS A 1 88 ? 5.268 -3.083 15.577 1.00 81.56 88 HIS A CA 1
ATOM 656 C C . HIS A 1 88 ? 6.637 -2.949 14.913 1.00 81.56 88 HIS A C 1
ATOM 658 O O . HIS A 1 88 ? 7.357 -1.980 15.151 1.00 81.56 88 HIS A O 1
ATOM 664 N N . GLU A 1 89 ? 6.986 -3.902 14.053 1.00 79.31 89 GLU A N 1
ATOM 665 C CA . GLU A 1 89 ? 8.092 -3.733 13.113 1.00 79.31 89 GLU A CA 1
ATOM 666 C C . GLU A 1 89 ? 7.545 -3.188 11.794 1.00 79.31 89 GLU A C 1
ATOM 668 O O . GLU A 1 89 ? 6.618 -3.747 11.203 1.00 79.31 89 GLU A O 1
ATOM 673 N N . VAL A 1 90 ? 8.111 -2.075 11.325 1.00 76.50 90 VAL A N 1
ATOM 674 C CA . VAL A 1 90 ? 7.809 -1.571 9.985 1.00 76.50 90 VAL A CA 1
ATOM 675 C C . VAL A 1 90 ? 8.404 -2.557 8.985 1.00 76.50 90 VAL A C 1
ATOM 677 O O . VAL A 1 90 ? 9.617 -2.750 8.945 1.00 76.50 90 VAL A O 1
ATOM 680 N N . LEU A 1 91 ? 7.552 -3.196 8.182 1.00 81.06 91 LEU A N 1
ATOM 681 C CA . LEU A 1 91 ? 7.997 -4.113 7.135 1.00 81.06 91 LEU A CA 1
ATOM 682 C C . LEU A 1 91 ? 8.743 -3.334 6.047 1.00 81.06 91 LEU A C 1
ATOM 684 O O . LEU A 1 91 ? 8.137 -2.726 5.165 1.00 81.06 91 LEU A O 1
ATOM 688 N N . GLU A 1 92 ? 10.071 -3.373 6.107 1.00 89.81 92 GLU A N 1
ATOM 689 C CA . GLU A 1 92 ? 10.948 -2.774 5.108 1.00 89.81 92 GLU A CA 1
ATOM 690 C C . GLU A 1 92 ? 11.353 -3.795 4.044 1.00 89.81 92 GLU A C 1
ATOM 692 O O . GLU A 1 92 ? 11.984 -4.815 4.324 1.00 89.81 92 GLU A O 1
ATOM 697 N N . ARG A 1 93 ? 11.060 -3.490 2.782 1.00 94.38 93 ARG A N 1
ATOM 698 C CA . ARG A 1 93 ? 11.535 -4.247 1.624 1.00 94.38 93 ARG A CA 1
ATOM 699 C C . ARG A 1 93 ? 12.716 -3.527 0.986 1.00 94.38 93 ARG A C 1
ATOM 701 O O . ARG A 1 93 ? 12.680 -2.319 0.738 1.00 94.38 93 ARG A O 1
ATOM 708 N N . ARG A 1 94 ? 13.769 -4.284 0.687 1.00 96.50 94 ARG A N 1
ATOM 709 C CA . ARG A 1 94 ? 15.026 -3.795 0.106 1.00 96.50 94 ARG A CA 1
ATOM 710 C C . ARG A 1 94 ? 15.340 -4.587 -1.152 1.00 96.50 94 ARG A C 1
ATOM 712 O O . ARG A 1 94 ? 15.147 -5.800 -1.178 1.00 96.50 94 ARG A O 1
ATOM 719 N N . THR A 1 95 ? 15.772 -3.908 -2.213 1.00 97.69 95 THR A N 1
ATOM 720 C CA . THR A 1 95 ? 16.199 -4.591 -3.442 1.00 97.69 95 THR A CA 1
ATOM 721 C C . THR A 1 95 ? 17.556 -5.259 -3.216 1.00 97.69 95 THR A C 1
ATOM 723 O O . THR A 1 95 ? 18.286 -4.904 -2.286 1.00 97.69 95 THR A O 1
ATOM 726 N N . ALA A 1 96 ? 17.942 -6.189 -4.093 1.00 98.12 96 ALA A N 1
ATOM 727 C CA . ALA A 1 96 ? 19.280 -6.786 -4.058 1.00 98.12 96 ALA A CA 1
ATOM 728 C C . ALA A 1 96 ? 20.407 -5.738 -4.203 1.00 98.12 96 ALA A C 1
ATOM 730 O O . ALA A 1 96 ? 21.536 -5.977 -3.784 1.00 98.12 96 ALA A O 1
ATOM 731 N N . LEU A 1 97 ? 20.097 -4.558 -4.754 1.00 98.19 97 LEU A N 1
ATOM 732 C CA . LEU A 1 97 ? 21.033 -3.451 -4.951 1.00 98.19 97 LEU A CA 1
ATOM 733 C C . LEU A 1 97 ? 21.056 -2.451 -3.783 1.00 98.19 97 LEU A C 1
ATOM 735 O O . LEU A 1 97 ? 21.806 -1.480 -3.836 1.00 98.19 97 LEU A O 1
ATOM 739 N N . HIS A 1 98 ? 20.290 -2.671 -2.710 1.00 97.94 98 HIS A N 1
ATOM 740 C CA . HIS A 1 98 ? 20.150 -1.705 -1.615 1.00 97.94 98 HIS A CA 1
ATOM 741 C C . HIS A 1 98 ? 21.491 -1.286 -0.992 1.00 97.94 98 HIS A C 1
ATOM 743 O O . HIS A 1 98 ? 21.749 -0.097 -0.827 1.00 97.94 98 HIS A O 1
ATOM 749 N N . ALA A 1 99 ? 22.383 -2.241 -0.713 1.00 98.06 99 ALA A N 1
ATOM 750 C CA . ALA A 1 99 ? 23.711 -1.935 -0.178 1.00 98.06 99 ALA A CA 1
ATOM 751 C C . ALA A 1 99 ? 24.551 -1.082 -1.147 1.00 98.06 99 ALA A C 1
ATOM 753 O O . ALA A 1 99 ? 25.295 -0.201 -0.718 1.00 98.06 99 ALA A O 1
ATOM 754 N N . ARG A 1 100 ? 24.402 -1.302 -2.461 1.00 98.00 100 ARG A N 1
ATOM 755 C CA . ARG A 1 100 ? 25.080 -0.500 -3.485 1.00 98.00 100 ARG A CA 1
ATOM 756 C C . ARG A 1 100 ? 24.531 0.922 -3.530 1.00 98.00 100 ARG A C 1
ATOM 758 O O . ARG A 1 100 ? 25.323 1.847 -3.660 1.00 98.00 100 ARG A O 1
ATOM 765 N N . HIS A 1 101 ? 23.218 1.097 -3.381 1.00 98.12 101 HIS A N 1
ATOM 766 C CA . HIS A 1 101 ? 22.598 2.422 -3.302 1.00 98.12 101 HIS A CA 1
ATOM 767 C C . HIS A 1 101 ? 23.153 3.226 -2.126 1.00 98.12 101 HIS A C 1
ATOM 769 O O . HIS A 1 101 ? 23.583 4.359 -2.318 1.00 98.12 101 HIS A O 1
ATOM 775 N N . LEU A 1 102 ? 23.244 2.615 -0.941 1.00 97.38 102 LEU A N 1
ATOM 776 C CA . LEU A 1 102 ? 23.835 3.263 0.235 1.00 97.38 102 LEU A CA 1
ATOM 777 C C . LEU A 1 102 ? 25.304 3.645 0.008 1.00 97.38 102 LEU A C 1
ATOM 779 O O . LEU A 1 102 ? 25.696 4.768 0.306 1.00 97.38 102 LEU A O 1
ATOM 783 N N . ALA A 1 103 ? 26.102 2.748 -0.578 1.00 97.69 103 ALA A N 1
ATOM 784 C CA . ALA A 1 103 ? 27.509 3.017 -0.885 1.00 97.69 103 ALA A CA 1
ATOM 785 C C . ALA A 1 103 ? 27.713 4.142 -1.919 1.00 97.69 103 ALA A C 1
AT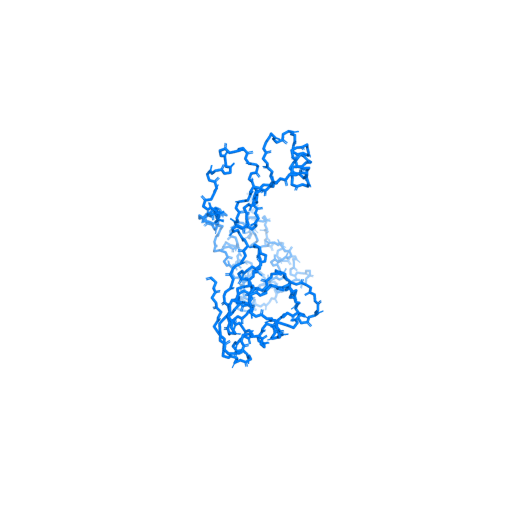OM 787 O O . ALA A 1 103 ? 28.782 4.744 -1.967 1.00 97.69 103 ALA A O 1
ATOM 788 N N . LEU A 1 104 ? 26.704 4.418 -2.750 1.00 96.62 104 LEU A N 1
ATOM 789 C CA . LEU A 1 104 ? 26.692 5.517 -3.719 1.00 96.62 104 LEU A CA 1
ATOM 790 C C . LEU A 1 104 ? 26.041 6.795 -3.163 1.00 96.62 104 LEU A C 1
ATOM 792 O O . LEU A 1 104 ? 25.763 7.712 -3.930 1.00 96.62 104 LEU A O 1
ATOM 796 N N . ASN A 1 105 ? 25.799 6.869 -1.850 1.00 95.75 105 ASN A N 1
ATOM 797 C CA . ASN A 1 105 ? 25.130 7.993 -1.190 1.00 95.75 105 ASN A CA 1
ATOM 798 C C . ASN A 1 105 ? 23.741 8.288 -1.777 1.00 95.75 105 ASN A C 1
ATOM 800 O O . ASN A 1 105 ? 23.367 9.444 -1.980 1.00 95.75 105 ASN A O 1
ATOM 804 N N . ALA A 1 106 ? 22.970 7.238 -2.067 1.00 97.56 106 ALA A N 1
ATOM 805 C CA . ALA A 1 106 ? 21.576 7.399 -2.443 1.00 97.56 106 ALA A CA 1
ATOM 806 C C . ALA A 1 106 ? 20.757 7.959 -1.276 1.00 97.56 106 ALA A C 1
ATOM 808 O O . ALA A 1 106 ? 20.773 7.422 -0.164 1.00 97.56 106 ALA A O 1
ATOM 809 N N . ALA A 1 107 ? 19.947 8.973 -1.559 1.00 96.81 107 ALA A N 1
ATOM 810 C CA . ALA A 1 107 ? 18.873 9.389 -0.679 1.00 96.81 107 ALA A CA 1
ATOM 811 C C . ALA A 1 107 ? 17.737 8.360 -0.758 1.00 96.81 107 ALA A C 1
ATOM 813 O O . ALA A 1 107 ? 16.898 8.394 -1.662 1.00 96.81 107 ALA A O 1
ATOM 814 N N . MET A 1 108 ? 17.727 7.412 0.177 1.00 96.44 108 MET A N 1
ATOM 815 C CA . MET A 1 108 ? 16.722 6.353 0.231 1.00 96.44 108 MET A CA 1
ATOM 816 C C . MET A 1 108 ? 15.423 6.869 0.862 1.00 96.44 108 MET A C 1
ATOM 818 O O . MET A 1 108 ? 15.456 7.495 1.921 1.00 96.44 108 MET A O 1
ATOM 822 N N . LYS A 1 109 ? 14.271 6.587 0.243 1.00 94.69 109 LYS A N 1
ATOM 823 C CA . LYS A 1 109 ? 12.951 6.916 0.807 1.00 94.69 109 LYS A CA 1
ATOM 824 C C . LYS A 1 109 ? 11.950 5.768 0.645 1.00 94.69 109 LYS A C 1
ATOM 826 O O . LYS A 1 109 ? 12.089 4.969 -0.289 1.00 94.69 109 LYS A O 1
ATOM 831 N N . PRO A 1 110 ? 10.934 5.694 1.523 1.00 93.69 110 PRO A N 1
ATOM 832 C CA . PRO A 1 110 ? 9.885 4.690 1.421 1.00 93.69 110 PRO A CA 1
ATOM 833 C C . PRO A 1 110 ? 8.923 4.981 0.258 1.00 93.69 110 PRO A C 1
ATOM 835 O O . PRO A 1 110 ? 8.440 6.099 0.088 1.00 93.69 110 PRO A O 1
ATOM 838 N N . VAL A 1 111 ? 8.611 3.941 -0.513 1.00 92.44 111 VAL A N 1
ATOM 839 C CA . VAL A 1 111 ? 7.539 3.873 -1.513 1.00 92.44 111 VAL A CA 1
ATOM 840 C C . VAL A 1 111 ? 6.718 2.623 -1.205 1.00 92.44 111 VAL A C 1
ATOM 842 O O . VAL A 1 111 ? 7.099 1.501 -1.554 1.00 92.44 111 VAL A O 1
ATOM 845 N N . GLY A 1 112 ? 5.613 2.805 -0.479 1.00 89.56 112 GLY A N 1
ATOM 846 C CA . GLY A 1 112 ? 4.959 1.696 0.215 1.00 89.56 112 GLY A CA 1
ATOM 847 C C . GLY A 1 112 ? 5.941 1.044 1.194 1.00 89.56 112 GLY A C 1
ATOM 848 O O . GLY A 1 112 ? 6.633 1.738 1.933 1.00 89.56 112 GLY A O 1
ATOM 849 N N . ALA A 1 113 ? 6.055 -0.282 1.150 1.00 90.81 113 ALA A N 1
ATOM 850 C CA . ALA A 1 113 ? 7.027 -1.021 1.960 1.00 90.81 113 ALA A CA 1
ATOM 851 C C . ALA A 1 113 ? 8.469 -0.969 1.410 1.00 90.81 113 ALA A C 1
ATOM 853 O O . ALA A 1 113 ? 9.394 -1.408 2.086 1.00 90.81 113 ALA A O 1
ATOM 854 N N . TRP A 1 114 ? 8.694 -0.495 0.179 1.00 95.31 114 TRP A N 1
ATOM 855 C CA . TRP A 1 114 ? 10.016 -0.533 -0.457 1.00 95.31 114 TRP A CA 1
ATOM 856 C C . TRP A 1 114 ? 10.854 0.706 -0.167 1.00 95.31 114 TRP A C 1
ATOM 858 O O . TRP A 1 114 ? 10.391 1.824 -0.358 1.00 95.31 114 TRP A O 1
ATOM 868 N N . TRP A 1 115 ? 12.132 0.514 0.146 1.00 96.00 115 TRP A N 1
ATOM 869 C CA . TRP A 1 115 ? 13.114 1.598 0.179 1.00 96.00 115 TRP A CA 1
ATOM 870 C C . TRP A 1 115 ? 13.786 1.762 -1.183 1.00 96.00 115 TRP A C 1
ATOM 872 O O . TRP A 1 115 ? 14.523 0.876 -1.627 1.00 96.00 115 TRP A O 1
ATOM 882 N N . ARG A 1 116 ? 13.546 2.902 -1.839 1.00 97.44 116 ARG A N 1
ATOM 883 C CA . ARG A 1 116 ? 14.043 3.210 -3.190 1.00 97.44 116 ARG A CA 1
ATOM 884 C C . ARG A 1 116 ? 15.004 4.405 -3.182 1.00 97.44 116 ARG A C 1
ATOM 886 O O . ARG A 1 116 ? 14.786 5.326 -2.393 1.00 97.44 116 ARG A O 1
ATOM 893 N N . PRO A 1 117 ? 16.024 4.419 -4.059 1.00 97.44 117 PRO A N 1
ATOM 894 C CA . PRO A 1 117 ? 16.846 5.607 -4.271 1.00 97.44 117 PRO A CA 1
ATOM 895 C C . PRO A 1 117 ? 15.998 6.699 -4.937 1.00 97.44 117 PRO A C 1
ATOM 897 O O . PRO A 1 117 ? 15.350 6.441 -5.951 1.00 97.44 117 PRO A O 1
ATOM 900 N N . TYR A 1 118 ? 15.966 7.898 -4.353 1.00 95.94 118 TYR A N 1
ATOM 901 C CA . TYR A 1 118 ? 15.289 9.061 -4.943 1.00 95.94 118 TYR A CA 1
ATOM 902 C C . TYR A 1 118 ? 16.221 9.917 -5.802 1.00 95.94 118 TYR A C 1
ATOM 904 O O . TYR A 1 118 ? 15.772 10.473 -6.795 1.00 95.94 118 TYR A O 1
ATOM 912 N N . TYR A 1 119 ? 17.476 10.042 -5.380 1.00 96.88 119 TYR A N 1
ATOM 913 C CA . TYR A 1 119 ? 18.591 10.676 -6.086 1.00 96.88 119 TYR A CA 1
ATOM 914 C C . TYR A 1 119 ? 19.891 10.242 -5.397 1.00 96.88 119 TYR A C 1
ATOM 916 O O . TYR A 1 119 ? 19.849 9.687 -4.290 1.00 96.88 119 TYR A O 1
ATOM 924 N N . TYR A 1 120 ? 21.034 10.506 -6.015 1.00 97.25 120 TYR A N 1
ATOM 925 C CA . TYR A 1 120 ? 22.361 10.218 -5.478 1.00 97.25 120 TYR A CA 1
ATOM 926 C C . TYR A 1 120 ? 23.116 11.522 -5.200 1.00 97.25 120 TYR A C 1
ATOM 928 O O . TYR A 1 120 ? 23.174 12.404 -6.052 1.00 97.25 120 TYR A O 1
ATOM 936 N N . GLY A 1 121 ? 23.705 11.655 -4.007 1.00 92.88 121 GLY A N 1
ATOM 937 C CA . GLY A 1 121 ? 24.508 12.824 -3.633 1.00 92.88 121 GLY A CA 1
ATOM 938 C C . GLY A 1 121 ? 24.073 13.502 -2.333 1.00 92.88 121 GLY A C 1
ATOM 939 O O . GLY A 1 121 ? 23.335 12.945 -1.521 1.00 92.88 121 GLY A O 1
ATOM 940 N N . ASP A 1 122 ? 24.573 14.718 -2.116 1.00 91.62 122 ASP A N 1
ATOM 941 C CA . ASP A 1 122 ? 24.344 15.477 -0.884 1.00 91.62 122 ASP A CA 1
ATOM 942 C C . ASP A 1 122 ? 22.884 15.951 -0.776 1.00 91.62 122 ASP A C 1
ATOM 944 O O . ASP A 1 122 ? 22.330 16.563 -1.693 1.00 91.62 122 ASP A O 1
ATOM 948 N N . ALA A 1 123 ? 22.260 15.710 0.378 1.00 90.81 123 ALA A N 1
ATOM 949 C CA . ALA A 1 123 ? 20.885 16.115 0.634 1.00 90.81 123 ALA A CA 1
ATOM 950 C C . ALA A 1 123 ? 20.668 17.635 0.602 1.00 90.81 123 ALA A C 1
ATOM 952 O O . ALA A 1 123 ? 19.591 18.083 0.208 1.00 90.81 123 ALA A O 1
ATOM 953 N N . SER A 1 124 ? 21.683 18.430 0.945 1.00 95.06 124 SER A N 1
ATOM 954 C CA . SER A 1 124 ? 21.633 19.895 0.851 1.00 95.06 124 SER A CA 1
ATOM 955 C C . SER A 1 124 ? 21.549 20.405 -0.594 1.00 95.06 124 SER A C 1
ATOM 957 O O . SER A 1 124 ? 21.118 21.534 -0.821 1.00 95.06 124 SER A O 1
ATOM 959 N N . LYS A 1 125 ? 21.899 19.562 -1.574 1.00 95.31 125 LYS A N 1
ATOM 960 C CA . LYS A 1 125 ? 21.926 19.876 -3.008 1.00 95.31 125 LYS A CA 1
ATOM 961 C C . LYS A 1 125 ? 20.969 19.012 -3.829 1.00 95.31 125 LYS A C 1
ATOM 963 O O . LYS A 1 125 ? 21.156 18.848 -5.030 1.00 95.31 125 LYS A O 1
ATOM 968 N N . ALA A 1 126 ? 19.916 18.479 -3.207 1.00 95.38 126 ALA A N 1
ATOM 969 C CA . ALA A 1 126 ? 19.009 17.521 -3.843 1.00 95.38 126 ALA A CA 1
ATOM 970 C C . ALA A 1 126 ? 18.469 17.979 -5.213 1.00 95.38 126 ALA A C 1
ATOM 972 O O . ALA A 1 126 ? 18.408 17.190 -6.149 1.00 95.38 126 ALA A O 1
ATOM 973 N N . GLN A 1 127 ? 18.090 19.254 -5.357 1.00 96.75 127 GLN A N 1
ATOM 974 C CA . GLN A 1 127 ? 17.566 19.771 -6.629 1.00 96.75 127 GLN A CA 1
ATOM 975 C C . GLN A 1 127 ? 18.623 19.829 -7.738 1.00 96.75 127 GLN A C 1
ATOM 977 O O . GLN A 1 127 ? 18.306 19.561 -8.895 1.00 96.75 127 GLN A O 1
ATOM 982 N N . GLU A 1 128 ? 19.860 20.183 -7.388 1.00 97.31 128 GLU A N 1
ATOM 983 C CA . GLU A 1 128 ? 20.994 20.207 -8.313 1.00 97.31 128 GLU A CA 1
ATOM 984 C C . GLU A 1 128 ? 21.339 18.782 -8.748 1.00 97.31 128 GLU A C 1
ATOM 986 O O . GLU A 1 128 ? 21.350 18.515 -9.945 1.00 97.31 128 GLU A O 1
ATOM 991 N N . ALA A 1 129 ? 21.459 17.848 -7.797 1.00 96.38 129 ALA A N 1
ATOM 992 C CA . ALA A 1 129 ? 21.715 16.435 -8.075 1.00 96.38 129 ALA A CA 1
ATOM 993 C C . ALA A 1 129 ? 20.658 15.828 -9.016 1.00 96.38 129 ALA A C 1
ATOM 995 O O . ALA A 1 129 ? 20.995 15.214 -10.023 1.00 96.38 129 AL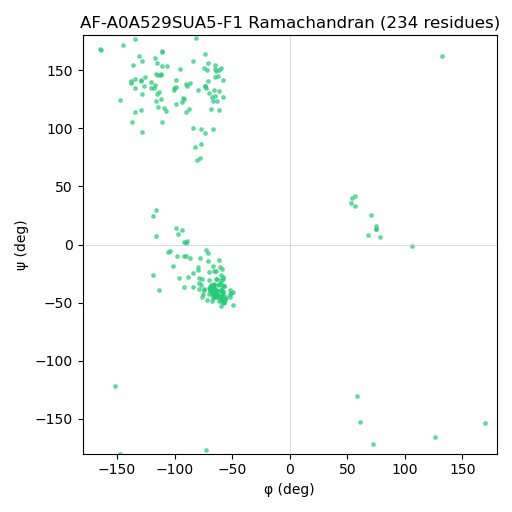A A O 1
ATOM 996 N N . VAL A 1 130 ? 19.366 16.073 -8.759 1.00 97.25 130 VAL A N 1
ATOM 997 C CA . VAL A 1 130 ? 18.283 15.613 -9.649 1.00 97.25 130 VAL A CA 1
ATOM 998 C C . VAL A 1 130 ? 18.389 16.248 -11.039 1.00 97.25 130 VAL A C 1
ATOM 1000 O O . VAL A 1 130 ? 18.159 15.580 -12.047 1.00 97.25 130 VAL A O 1
ATOM 1003 N N . ARG A 1 131 ? 18.736 17.538 -11.132 1.00 97.62 131 ARG A N 1
ATOM 1004 C CA . ARG A 1 131 ? 18.927 18.208 -12.426 1.00 97.62 131 ARG A CA 1
ATOM 1005 C C . ARG A 1 131 ? 20.089 17.587 -13.200 1.00 97.62 131 ARG A C 1
ATOM 1007 O O . ARG A 1 131 ? 19.954 17.368 -14.402 1.00 97.62 131 ARG A O 1
ATOM 1014 N N . GLU A 1 132 ? 21.197 17.306 -12.528 1.00 96.69 132 GLU A N 1
ATOM 1015 C CA . GLU A 1 132 ? 22.363 16.644 -13.111 1.00 96.69 132 GLU A CA 1
ATOM 1016 C C . GLU A 1 132 ? 22.027 15.226 -13.581 1.00 96.69 132 GLU A C 1
ATOM 1018 O O . GLU A 1 132 ? 22.355 14.880 -14.712 1.00 96.69 132 GLU A O 1
ATOM 1023 N N . GLU A 1 133 ? 21.294 14.439 -12.788 1.00 97.56 133 GLU A N 1
ATOM 1024 C CA . GLU A 1 133 ? 20.805 13.112 -13.191 1.00 97.56 133 GLU A CA 1
ATOM 1025 C C . GLU A 1 133 ? 19.926 13.184 -14.449 1.00 97.56 133 GLU A C 1
ATOM 1027 O O . GLU A 1 133 ? 20.085 12.379 -15.370 1.00 97.56 133 GLU A O 1
ATOM 1032 N N . ILE A 1 134 ? 19.027 14.174 -14.534 1.00 97.69 134 ILE A N 1
ATOM 1033 C CA . ILE A 1 134 ? 18.189 14.394 -15.722 1.00 97.69 134 ILE A CA 1
ATOM 1034 C C . ILE A 1 134 ? 19.053 14.686 -16.953 1.00 97.69 134 ILE A C 1
ATOM 1036 O O . ILE A 1 134 ? 18.803 14.113 -18.015 1.00 97.69 134 ILE A O 1
ATOM 1040 N N . LEU A 1 135 ? 20.044 15.576 -16.836 1.00 98.12 135 LEU A N 1
ATOM 1041 C CA . LEU A 1 135 ? 20.945 15.901 -17.946 1.00 98.12 135 LEU A CA 1
ATOM 1042 C C . LEU A 1 135 ? 21.789 14.685 -18.338 1.00 98.12 135 LEU A C 1
ATOM 1044 O O . LEU A 1 135 ? 21.846 14.355 -19.517 1.00 98.12 135 LEU A O 1
ATOM 1048 N N . ALA A 1 136 ? 22.337 13.949 -17.368 1.00 97.50 136 ALA A N 1
ATOM 1049 C CA . ALA A 1 136 ? 23.123 12.742 -17.609 1.00 97.50 136 ALA A CA 1
ATOM 1050 C C . ALA A 1 136 ? 22.336 11.670 -18.382 1.00 97.50 136 ALA A C 1
ATOM 1052 O O . ALA A 1 136 ? 22.877 11.043 -19.290 1.00 97.50 136 ALA A O 1
ATOM 1053 N N . VAL A 1 137 ? 21.046 11.487 -18.076 1.00 98.12 137 VAL A N 1
ATOM 1054 C CA . VAL A 1 137 ? 20.164 10.570 -18.820 1.00 98.12 137 VAL A CA 1
ATOM 1055 C C . VAL A 1 137 ? 19.869 11.084 -20.232 1.00 98.12 137 VAL A C 1
ATOM 1057 O O . VAL A 1 137 ? 19.807 10.290 -21.167 1.00 98.12 137 VAL A O 1
ATOM 1060 N N . ARG A 1 138 ? 19.646 12.393 -20.402 1.00 98.00 138 ARG A N 1
ATOM 1061 C CA . ARG A 1 138 ? 19.262 12.987 -21.697 1.00 98.00 138 ARG A CA 1
ATOM 1062 C C . ARG A 1 138 ? 20.425 13.134 -22.669 1.00 98.00 138 ARG A C 1
ATOM 1064 O O . ARG A 1 138 ? 20.219 13.014 -23.872 1.00 98.00 138 ARG A O 1
ATOM 1071 N N . GLU A 1 139 ? 21.607 13.428 -22.150 1.00 98.25 139 GLU A N 1
ATOM 1072 C CA . GLU A 1 139 ? 22.816 13.735 -22.919 1.00 98.25 139 GLU A CA 1
ATOM 1073 C C . GLU A 1 139 ? 23.807 12.560 -22.930 1.00 98.25 139 GLU A C 1
ATOM 1075 O O . GLU A 1 139 ? 24.806 12.594 -23.646 1.00 98.25 139 GLU A O 1
ATOM 1080 N N . GLY A 1 140 ? 23.520 11.499 -22.170 1.00 97.62 140 GLY A N 1
ATOM 1081 C CA . GLY A 1 140 ? 24.368 10.322 -22.042 1.00 97.62 140 GLY A CA 1
ATOM 1082 C C . GLY A 1 140 ? 23.576 9.056 -21.722 1.00 97.62 140 GLY A C 1
ATOM 1083 O O . GLY A 1 140 ? 22.722 8.624 -22.494 1.00 97.62 140 GLY A O 1
ATOM 1084 N N . VAL A 1 141 ? 23.908 8.415 -20.602 1.00 97.62 141 VAL A N 1
ATOM 1085 C CA . VAL A 1 141 ? 23.291 7.164 -20.151 1.00 97.62 141 VAL A CA 1
ATOM 1086 C C . VAL A 1 141 ? 23.042 7.219 -18.650 1.00 97.62 141 VAL A C 1
ATOM 1088 O O . VAL A 1 141 ? 23.891 7.669 -17.884 1.00 97.62 141 VAL A O 1
ATOM 1091 N N . GLY A 1 142 ? 21.886 6.715 -18.224 1.00 96.50 142 GLY A N 1
ATOM 1092 C CA . GLY A 1 142 ? 21.570 6.511 -16.815 1.00 96.50 142 GLY A CA 1
ATOM 1093 C C . GLY A 1 142 ? 21.089 5.093 -16.544 1.00 96.50 142 GLY A C 1
ATOM 1094 O O . GLY A 1 142 ? 20.614 4.390 -17.437 1.00 96.50 142 GLY A O 1
ATOM 1095 N N . LEU A 1 143 ? 21.219 4.678 -15.289 1.00 96.19 143 LEU A N 1
ATOM 1096 C CA . LEU A 1 143 ? 20.757 3.390 -14.787 1.00 96.19 143 LEU A CA 1
ATOM 1097 C C . LEU A 1 143 ? 19.755 3.638 -13.663 1.00 96.19 143 LEU A C 1
ATOM 1099 O O . LEU A 1 143 ? 20.004 4.454 -12.781 1.00 96.19 143 LEU A O 1
ATOM 1103 N N . LEU A 1 144 ? 18.639 2.911 -13.684 1.00 96.62 144 LEU A N 1
ATOM 1104 C CA . LEU A 1 144 ? 17.590 3.014 -12.675 1.00 96.62 144 LEU A CA 1
ATOM 1105 C C . LEU A 1 144 ? 17.245 1.628 -12.133 1.00 96.62 144 LEU A C 1
ATOM 1107 O O . LEU A 1 144 ? 16.944 0.708 -12.894 1.00 96.62 144 LEU A O 1
ATOM 1111 N N . ASP A 1 145 ? 17.229 1.491 -10.808 1.00 97.62 145 ASP A N 1
ATOM 1112 C CA . ASP A 1 145 ? 16.722 0.285 -10.156 1.00 97.62 145 ASP A CA 1
ATOM 1113 C C . ASP A 1 145 ? 15.183 0.273 -10.171 1.00 97.62 145 ASP A C 1
ATOM 1115 O O . ASP A 1 145 ? 14.512 0.904 -9.348 1.00 97.62 145 ASP A O 1
ATOM 1119 N N . VAL A 1 146 ? 14.620 -0.474 -11.123 1.00 95.81 146 VAL A N 1
ATOM 1120 C CA . VAL A 1 146 ? 13.173 -0.704 -11.278 1.00 95.81 146 VAL A CA 1
ATOM 1121 C C . VAL A 1 146 ? 12.715 -2.044 -10.691 1.00 95.81 146 VAL A C 1
ATOM 1123 O O . VAL A 1 146 ? 11.587 -2.480 -10.925 1.00 95.81 146 VAL A O 1
ATOM 1126 N N . SER A 1 147 ? 13.549 -2.696 -9.871 1.00 96.56 147 SER A N 1
ATOM 1127 C CA . SER A 1 147 ? 13.266 -4.024 -9.298 1.00 96.56 147 SER A CA 1
ATOM 1128 C C . SER A 1 147 ? 12.019 -4.058 -8.412 1.00 96.56 147 SER A C 1
ATOM 1130 O O . SER A 1 147 ? 11.526 -5.135 -8.092 1.00 96.56 147 SER A O 1
ATOM 1132 N N . THR A 1 148 ? 11.487 -2.903 -8.019 1.00 96.44 148 THR A N 1
ATOM 1133 C CA . THR A 1 148 ? 10.313 -2.784 -7.146 1.00 96.44 148 THR A CA 1
ATOM 1134 C C . THR A 1 148 ? 8.973 -2.812 -7.882 1.00 96.44 148 THR A C 1
ATOM 1136 O O . THR A 1 148 ? 7.945 -2.912 -7.220 1.00 96.44 148 THR A O 1
ATOM 1139 N N . LEU A 1 149 ? 8.946 -2.708 -9.217 1.00 96.44 149 LEU A N 1
ATOM 1140 C CA . LEU A 1 149 ? 7.701 -2.841 -9.985 1.00 96.44 149 LEU A CA 1
ATOM 1141 C C . LEU A 1 149 ? 7.083 -4.227 -9.783 1.00 96.44 149 LEU A C 1
ATOM 1143 O O . LEU A 1 149 ? 7.807 -5.203 -9.575 1.00 96.44 149 LEU A O 1
ATOM 1147 N N . GLY A 1 150 ? 5.761 -4.323 -9.867 1.00 95.38 150 GLY A N 1
ATOM 1148 C CA . GLY A 1 150 ? 5.081 -5.609 -9.929 1.00 95.38 150 GLY A CA 1
ATOM 1149 C C . GLY A 1 150 ? 5.481 -6.385 -11.174 1.00 95.38 150 GLY A C 1
ATOM 1150 O O . GLY A 1 150 ? 5.751 -5.779 -12.211 1.00 95.38 150 GLY A O 1
ATOM 1151 N N . LYS A 1 151 ? 5.569 -7.709 -11.058 1.00 96.12 151 LYS A N 1
ATOM 1152 C CA . LYS A 1 151 ? 5.971 -8.612 -12.139 1.00 96.12 151 LYS A CA 1
ATOM 1153 C C . LYS A 1 151 ? 5.022 -9.790 -12.078 1.00 96.12 151 LYS A C 1
ATOM 1155 O O . LYS A 1 151 ? 5.099 -10.578 -11.150 1.00 96.12 151 LYS A O 1
ATOM 1160 N N . LEU A 1 152 ? 4.100 -9.839 -13.019 1.00 97.50 152 LEU A N 1
ATOM 1161 C CA . LEU A 1 152 ? 3.054 -10.837 -13.074 1.00 97.50 152 LEU A CA 1
ATOM 1162 C C . LEU A 1 152 ? 3.239 -11.648 -14.338 1.00 97.50 152 LEU A C 1
ATOM 1164 O O . LEU A 1 152 ? 3.508 -11.104 -15.409 1.00 97.50 152 LEU A O 1
ATOM 1168 N N . GLU A 1 153 ? 3.079 -12.951 -14.221 1.00 97.94 153 GLU A N 1
ATOM 1169 C CA . GLU A 1 153 ? 3.109 -13.838 -15.360 1.00 97.94 153 GLU A CA 1
ATOM 1170 C C . GLU A 1 153 ? 1.726 -14.430 -15.596 1.00 97.94 153 GLU A C 1
ATOM 1172 O O . GLU A 1 153 ? 1.128 -15.015 -14.697 1.00 97.94 153 GLU A O 1
ATOM 1177 N N . ILE A 1 154 ? 1.224 -14.252 -16.817 1.00 98.25 154 ILE A N 1
ATOM 1178 C CA . ILE A 1 154 ? -0.113 -14.665 -17.238 1.00 98.25 154 ILE A CA 1
ATOM 1179 C C . ILE A 1 154 ? 0.054 -15.757 -18.287 1.00 98.25 154 ILE A C 1
ATOM 1181 O O . ILE A 1 154 ? 0.659 -15.508 -19.334 1.00 98.25 154 ILE A O 1
ATOM 1185 N N . ARG A 1 155 ? -0.443 -16.964 -18.015 1.00 98.25 155 ARG A N 1
ATOM 1186 C CA . ARG A 1 155 ? -0.256 -18.143 -18.873 1.00 98.25 155 ARG A CA 1
ATOM 1187 C C . ARG A 1 155 ? -1.575 -18.831 -19.166 1.00 98.25 155 ARG A C 1
ATOM 1189 O O . ARG A 1 155 ? -2.378 -18.997 -18.264 1.00 98.25 155 ARG A O 1
ATOM 1196 N N . GLY A 1 156 ? -1.761 -19.303 -20.391 1.00 98.25 156 GLY A N 1
ATOM 1197 C CA . GLY A 1 156 ? -2.906 -20.117 -20.786 1.00 98.25 156 GLY A CA 1
ATOM 1198 C C . GLY A 1 156 ? -3.555 -19.637 -22.084 1.00 98.25 156 GLY A C 1
ATOM 1199 O O . GLY A 1 156 ? -3.316 -18.504 -22.511 1.00 98.25 156 GLY A O 1
ATOM 1200 N N . PRO A 1 157 ? -4.360 -20.493 -22.735 1.00 98.12 157 PRO A N 1
ATOM 1201 C CA . PRO A 1 157 ? -4.922 -20.211 -24.059 1.00 98.12 157 PRO A CA 1
ATOM 1202 C C . PRO A 1 157 ? -5.799 -18.951 -24.090 1.00 98.12 157 PRO A C 1
ATOM 1204 O O . PRO A 1 157 ? -5.882 -18.287 -25.120 1.00 98.12 157 PRO A O 1
ATOM 1207 N N . ASP A 1 158 ? -6.390 -18.577 -22.952 1.00 98.50 158 ASP A N 1
ATOM 1208 C CA . ASP A 1 158 ? -7.269 -17.411 -22.846 1.00 98.50 158 ASP A CA 1
ATOM 1209 C C . ASP A 1 158 ? -6.524 -16.160 -22.329 1.00 98.50 158 ASP A C 1
ATOM 1211 O O . ASP A 1 158 ? -7.148 -15.143 -22.034 1.00 98.50 158 ASP A O 1
ATOM 1215 N N . ALA A 1 159 ? -5.186 -16.187 -22.217 1.00 98.38 159 ALA A N 1
ATOM 1216 C CA . ALA A 1 159 ? -4.403 -15.091 -21.630 1.00 98.38 159 ALA A CA 1
ATOM 1217 C C . ALA A 1 159 ? -4.589 -13.760 -22.375 1.00 98.38 159 ALA A C 1
ATOM 1219 O O . ALA A 1 159 ? -4.699 -12.709 -21.751 1.00 98.38 159 ALA A O 1
ATOM 1220 N N . GLY A 1 160 ? -4.660 -13.799 -23.708 1.00 97.69 160 GLY A N 1
ATOM 1221 C CA . GLY A 1 160 ? -4.924 -12.606 -24.512 1.00 97.69 160 GLY A CA 1
ATOM 1222 C C . GLY A 1 160 ? -6.304 -12.006 -24.237 1.00 97.69 160 GLY A C 1
ATOM 1223 O O . GLY A 1 160 ? -6.416 -10.802 -24.034 1.00 97.69 160 GLY A O 1
ATOM 1224 N N . GLU A 1 161 ? -7.338 -12.848 -24.175 1.00 98.06 161 GLU A N 1
ATOM 1225 C CA . GLU A 1 161 ? -8.706 -12.424 -23.855 1.00 98.06 161 GLU A CA 1
ATOM 1226 C C . GLU A 1 161 ? -8.812 -11.883 -22.425 1.00 98.06 161 GLU A C 1
ATOM 1228 O O . GLU A 1 161 ? -9.451 -10.860 -22.191 1.00 98.06 161 GLU A O 1
ATOM 1233 N N . PHE A 1 162 ? -8.156 -12.537 -21.468 1.00 98.31 162 PHE A N 1
ATOM 1234 C CA . PHE A 1 162 ? -8.121 -12.091 -20.080 1.00 98.31 162 PHE A CA 1
ATOM 1235 C C . PHE A 1 162 ? -7.551 -10.674 -19.954 1.00 98.31 162 PHE A C 1
ATOM 1237 O O . PHE A 1 162 ? -8.131 -9.830 -19.270 1.00 98.31 162 PHE A O 1
ATOM 1244 N N . LEU A 1 163 ? -6.456 -10.389 -20.664 1.00 97.69 163 LEU A N 1
ATOM 1245 C CA . LEU A 1 163 ? -5.867 -9.053 -20.699 1.00 97.69 163 LEU A CA 1
ATOM 1246 C C . LEU A 1 163 ? -6.769 -8.024 -21.397 1.00 97.69 163 LEU A C 1
ATOM 1248 O O . LEU A 1 163 ? -6.840 -6.896 -20.919 1.00 97.69 163 LEU A O 1
ATOM 1252 N N . ASP A 1 164 ? -7.485 -8.398 -22.462 1.00 97.56 164 ASP A N 1
ATOM 1253 C CA . ASP A 1 164 ? -8.449 -7.517 -23.150 1.00 97.56 164 ASP A CA 1
ATOM 1254 C C . ASP A 1 164 ? -9.640 -7.131 -22.261 1.00 97.56 164 ASP A C 1
ATOM 1256 O O . ASP A 1 164 ? -10.215 -6.059 -22.431 1.00 97.56 164 ASP A O 1
ATOM 1260 N N . ARG A 1 165 ? -10.029 -7.996 -21.315 1.00 96.62 165 ARG A N 1
ATOM 1261 C CA . ARG A 1 165 ? -11.095 -7.694 -20.348 1.00 96.62 165 ARG A CA 1
ATOM 1262 C C . ARG A 1 165 ? -10.617 -6.800 -19.202 1.00 96.62 165 ARG A C 1
ATOM 1264 O O . ARG A 1 165 ? -11.403 -6.011 -18.688 1.00 96.62 165 ARG A O 1
ATOM 1271 N N . LEU A 1 166 ? -9.359 -6.940 -18.781 1.00 95.81 166 LEU A N 1
ATOM 1272 C CA . LEU A 1 166 ? -8.789 -6.183 -17.657 1.00 95.81 166 LEU A CA 1
ATOM 1273 C C . LEU A 1 166 ? -8.268 -4.803 -18.056 1.00 95.81 166 LEU A C 1
ATOM 1275 O O . LEU A 1 166 ? -8.340 -3.857 -17.269 1.00 95.81 166 LEU A O 1
ATOM 1279 N N . TYR A 1 167 ? -7.695 -4.694 -19.250 1.00 96.94 167 TYR A N 1
ATOM 1280 C CA . TYR A 1 167 ? -7.055 -3.480 -19.725 1.00 96.94 167 TYR A CA 1
ATOM 1281 C C . TYR A 1 167 ? -7.841 -2.839 -20.857 1.00 96.94 167 TYR A C 1
ATOM 1283 O O . TYR A 1 167 ? -8.526 -3.482 -21.639 1.00 96.94 167 TYR A O 1
ATOM 1291 N N . THR A 1 168 ? -7.677 -1.530 -20.987 1.00 96.44 168 THR A N 1
ATOM 1292 C CA . THR A 1 168 ? -8.350 -0.731 -22.024 1.00 96.44 168 THR A CA 1
ATOM 1293 C C . THR A 1 168 ? -7.823 -0.972 -23.449 1.00 96.44 168 THR A C 1
ATOM 1295 O O . THR A 1 168 ? -8.395 -0.467 -24.415 1.00 96.44 168 THR A O 1
ATOM 1298 N N . MET A 1 169 ? -6.740 -1.740 -23.603 1.00 93.62 169 MET A N 1
ATOM 1299 C CA . MET A 1 169 ? -6.010 -1.972 -24.853 1.00 93.62 169 MET A CA 1
ATOM 1300 C C . MET A 1 169 ? -6.137 -3.443 -25.284 1.00 93.62 169 MET A C 1
ATOM 1302 O O . MET A 1 169 ? -6.121 -4.337 -24.450 1.00 93.62 169 MET A O 1
ATOM 1306 N N . ALA A 1 170 ? -6.179 -3.711 -26.596 1.00 94.88 170 ALA A N 1
ATOM 1307 C CA . ALA A 1 170 ? -6.383 -5.066 -27.138 1.00 94.88 170 ALA A CA 1
ATOM 1308 C C . ALA A 1 170 ? -5.101 -5.933 -27.195 1.00 94.88 170 ALA A C 1
ATOM 1310 O O . ALA A 1 170 ? -4.434 -6.013 -28.224 1.00 94.88 170 ALA A O 1
ATOM 1311 N N . HIS A 1 171 ? -4.723 -6.593 -26.117 1.00 96.19 171 HIS A N 1
ATOM 1312 C CA . HIS A 1 171 ? -3.593 -7.515 -26.017 1.00 96.19 171 HIS A CA 1
ATOM 1313 C C . HIS A 1 171 ? -3.754 -8.853 -26.762 1.00 96.19 171 HIS A C 1
ATOM 1315 O O . HIS A 1 171 ? -2.737 -9.426 -27.162 1.00 96.19 171 HIS A O 1
ATOM 1321 N N . ALA A 1 172 ? -4.966 -9.346 -27.037 1.00 95.62 172 ALA A N 1
ATOM 1322 C CA . ALA A 1 172 ? -5.157 -10.641 -27.707 1.00 95.62 172 ALA A CA 1
ATOM 1323 C C . ALA A 1 172 ? -4.463 -10.731 -29.083 1.00 95.62 172 ALA A C 1
ATOM 1325 O O . ALA A 1 172 ? -3.891 -11.766 -29.445 1.00 95.62 172 ALA A O 1
ATOM 1326 N N . ASN A 1 173 ? -4.433 -9.622 -29.830 1.00 95.69 173 ASN A N 1
ATOM 1327 C CA . ASN A 1 173 ? -3.782 -9.527 -31.142 1.00 95.69 173 ASN A CA 1
ATOM 1328 C C . ASN A 1 173 ? -2.306 -9.089 -31.093 1.00 95.69 173 ASN A C 1
ATOM 1330 O O . ASN A 1 173 ? -1.677 -8.920 -32.139 1.00 95.69 173 ASN A O 1
ATOM 1334 N N . GLN A 1 174 ? -1.746 -8.861 -29.904 1.00 97.69 174 GLN A N 1
ATOM 1335 C CA . GLN A 1 174 ? -0.367 -8.408 -29.749 1.00 97.69 174 GLN A CA 1
ATOM 1336 C C . GLN A 1 174 ? 0.598 -9.470 -30.289 1.00 97.69 174 GLN A C 1
ATOM 1338 O O . GLN A 1 174 ? 0.555 -10.589 -29.803 1.00 97.69 174 GLN A O 1
ATOM 1343 N N . PRO A 1 175 ? 1.494 -9.190 -31.247 1.00 98.19 175 PRO A N 1
ATOM 1344 C CA . PRO A 1 175 ? 2.421 -10.215 -31.727 1.00 98.19 175 PRO A CA 1
ATOM 1345 C C . PRO A 1 175 ? 3.382 -10.691 -30.627 1.00 98.19 175 PRO A C 1
ATOM 1347 O O . PRO A 1 175 ? 3.768 -9.913 -29.750 1.00 98.19 175 PRO A O 1
ATOM 1350 N N . VAL A 1 176 ? 3.808 -11.954 -30.693 1.00 98.56 176 VAL A N 1
ATOM 1351 C CA . VAL A 1 176 ? 4.862 -12.491 -29.815 1.00 98.56 176 VAL A CA 1
ATOM 1352 C C . VAL A 1 176 ? 6.148 -11.671 -29.977 1.00 98.56 176 VAL A C 1
ATOM 1354 O O . VAL A 1 176 ? 6.475 -11.214 -31.074 1.00 98.56 176 VAL A O 1
ATOM 1357 N N . GLY A 1 177 ? 6.861 -11.441 -28.874 1.00 98.38 177 GLY A N 1
ATOM 1358 C CA . GLY A 1 177 ? 8.071 -10.620 -28.845 1.00 98.38 177 GLY A CA 1
ATOM 1359 C C . GLY A 1 177 ? 7.800 -9.112 -28.858 1.00 98.38 177 GLY A C 1
ATOM 1360 O O . GLY A 1 177 ? 8.736 -8.317 -28.956 1.00 98.38 177 GLY A O 1
ATOM 1361 N N . ARG A 1 178 ? 6.536 -8.682 -28.760 1.00 98.25 178 ARG A N 1
ATOM 1362 C CA . ARG A 1 178 ? 6.166 -7.265 -28.638 1.00 98.25 178 ARG A CA 1
ATOM 1363 C C . ARG A 1 178 ? 5.710 -6.928 -27.230 1.00 98.25 178 ARG A C 1
ATOM 1365 O O . ARG A 1 178 ? 5.199 -7.780 -26.506 1.00 98.25 178 ARG A O 1
ATOM 1372 N N . VAL A 1 179 ? 5.877 -5.656 -26.882 1.00 98.06 179 VAL A N 1
ATOM 1373 C CA . VAL A 1 179 ? 5.404 -5.041 -25.642 1.00 98.06 179 VAL A CA 1
ATOM 1374 C C . VAL A 1 179 ? 4.287 -4.051 -25.955 1.00 98.06 179 VAL A C 1
ATOM 1376 O O . VAL A 1 179 ? 4.313 -3.398 -27.001 1.00 98.06 179 VAL A O 1
ATOM 1379 N N . ARG A 1 180 ? 3.309 -3.936 -25.061 1.00 97.81 180 ARG A N 1
ATOM 1380 C CA . ARG A 1 180 ? 2.243 -2.939 -25.145 1.00 97.81 180 ARG A CA 1
ATOM 1381 C C . ARG A 1 180 ? 1.965 -2.347 -23.773 1.00 97.81 180 ARG A C 1
ATOM 1383 O O . ARG A 1 180 ? 1.975 -3.066 -22.780 1.00 97.81 180 ARG A O 1
ATOM 1390 N N . TYR A 1 181 ? 1.716 -1.044 -23.737 1.00 97.44 181 TYR A N 1
ATOM 1391 C CA . TYR A 1 181 ? 1.289 -0.361 -22.522 1.00 97.44 181 TYR A CA 1
ATOM 1392 C C . TYR A 1 181 ? -0.086 -0.860 -22.068 1.00 97.44 181 TYR A C 1
ATOM 1394 O O . TYR A 1 181 ? -0.945 -1.168 -22.894 1.00 97.44 181 TYR A O 1
ATOM 1402 N N . CYS A 1 182 ? -0.258 -0.943 -20.757 1.00 95.69 182 CYS A N 1
ATOM 1403 C CA . CYS A 1 182 ? -1.458 -1.400 -20.083 1.00 95.69 182 CYS A CA 1
ATOM 1404 C C . CYS A 1 182 ? -2.009 -0.250 -19.249 1.00 95.69 182 CYS A C 1
ATOM 1406 O O . CYS A 1 182 ? -1.253 0.401 -18.533 1.00 95.69 182 CYS A O 1
ATOM 1408 N N . LEU A 1 183 ? -3.319 -0.032 -19.316 1.00 96.88 183 LEU A N 1
ATOM 1409 C CA . LEU A 1 183 ? -4.018 0.931 -18.475 1.00 96.88 183 LEU A CA 1
ATOM 1410 C C . LEU A 1 183 ? -5.274 0.261 -17.933 1.00 96.88 183 LEU A C 1
ATOM 1412 O O . LEU A 1 183 ? -6.166 -0.100 -18.711 1.00 96.88 183 LEU A O 1
ATOM 1416 N N . MET A 1 184 ? -5.302 0.061 -16.617 1.00 94.81 184 MET A N 1
ATOM 1417 C CA . MET A 1 184 ? -6.396 -0.604 -15.923 1.00 94.81 184 MET A CA 1
ATOM 1418 C C . MET A 1 184 ? -7.338 0.422 -15.314 1.00 94.81 184 MET A C 1
ATOM 1420 O O . MET A 1 184 ? -6.905 1.376 -14.658 1.00 94.81 184 MET A O 1
ATOM 1424 N N . LEU A 1 185 ? -8.633 0.180 -15.488 1.00 95.50 185 LEU A N 1
ATOM 1425 C CA . LEU A 1 185 ? -9.691 0.968 -14.879 1.00 95.50 185 LEU A CA 1
ATOM 1426 C C . LEU A 1 185 ? -10.483 0.106 -13.893 1.00 95.50 185 LEU A C 1
ATOM 1428 O O . LEU A 1 185 ? -10.524 -1.115 -14.016 1.00 95.50 185 LEU A O 1
ATOM 1432 N N . ASN A 1 186 ? -11.129 0.748 -12.926 1.00 93.12 186 ASN A N 1
ATOM 1433 C CA . ASN A 1 186 ? -12.217 0.116 -12.184 1.00 93.12 186 ASN A CA 1
ATOM 1434 C C . ASN A 1 186 ? -13.541 0.193 -12.969 1.00 93.12 186 ASN A C 1
ATOM 1436 O O . ASN A 1 186 ? -13.621 0.841 -14.013 1.00 93.12 186 ASN A O 1
ATOM 1440 N N . ASP A 1 187 ? -14.604 -0.387 -12.412 1.00 91.69 187 ASP A N 1
ATOM 1441 C CA . ASP A 1 187 ? -15.945 -0.416 -13.021 1.00 91.69 187 ASP A CA 1
ATOM 1442 C C . ASP A 1 187 ? -16.550 0.979 -13.266 1.00 91.69 187 ASP A C 1
ATOM 1444 O O . ASP A 1 187 ? -17.446 1.144 -14.091 1.00 91.69 187 ASP A O 1
ATOM 1448 N N . MET A 1 188 ? -16.043 2.005 -12.576 1.00 96.25 188 MET A N 1
ATOM 1449 C CA . MET A 1 188 ? -16.447 3.403 -12.758 1.00 96.25 188 MET A CA 1
ATOM 1450 C C . MET A 1 188 ? -15.621 4.126 -13.835 1.00 96.25 188 MET A C 1
ATOM 1452 O O . MET A 1 188 ? -15.777 5.332 -14.020 1.00 96.25 188 MET A O 1
ATOM 1456 N N . GLY A 1 189 ? -14.705 3.429 -14.512 1.00 94.88 189 GLY A N 1
ATOM 1457 C CA . GLY A 1 189 ? -13.810 3.998 -15.520 1.00 94.88 189 GLY A CA 1
ATOM 1458 C C . GLY A 1 189 ? -12.658 4.833 -14.948 1.00 94.88 189 GLY A C 1
ATOM 1459 O O . GLY A 1 189 ? -12.010 5.568 -15.689 1.00 94.88 189 GLY A O 1
ATOM 1460 N N . SER A 1 190 ? -12.388 4.757 -13.641 1.00 96.31 190 SER A N 1
ATOM 1461 C CA . SER A 1 190 ? -11.268 5.473 -13.014 1.00 96.31 190 SER A CA 1
ATOM 1462 C C . SER A 1 190 ? -9.983 4.661 -13.101 1.00 96.31 190 SER A C 1
ATOM 1464 O O . SER A 1 190 ? -10.007 3.456 -12.863 1.00 96.31 190 SER A O 1
ATOM 1466 N N . VAL A 1 191 ? -8.860 5.325 -13.384 1.00 95.75 191 VAL A N 1
ATOM 1467 C CA . VAL A 1 191 ? -7.543 4.674 -13.456 1.00 95.75 191 VAL A CA 1
ATOM 1468 C C . VAL A 1 191 ? -7.148 4.138 -12.086 1.00 95.75 191 VAL A C 1
ATOM 1470 O O . VAL A 1 191 ? -7.171 4.878 -11.101 1.00 95.75 191 VAL A O 1
ATOM 1473 N N . ILE A 1 192 ? -6.776 2.860 -12.034 1.00 94.69 192 ILE A N 1
ATOM 1474 C CA . ILE A 1 192 ? -6.340 2.197 -10.797 1.00 94.69 192 ILE A CA 1
ATOM 1475 C C . ILE A 1 192 ? -4.908 1.672 -10.854 1.00 94.69 192 ILE A C 1
ATOM 1477 O O . ILE A 1 192 ? -4.274 1.594 -9.805 1.00 94.69 192 ILE A O 1
ATOM 1481 N N . ASP A 1 193 ? -4.390 1.356 -12.042 1.00 95.19 193 ASP A N 1
ATOM 1482 C CA . ASP A 1 193 ? -2.988 0.987 -12.242 1.00 95.19 193 ASP A CA 1
ATOM 1483 C C . ASP A 1 193 ? -2.600 1.076 -13.725 1.00 95.19 193 ASP A C 1
ATOM 1485 O O . ASP A 1 193 ? -3.458 1.151 -14.616 1.00 95.19 193 ASP A O 1
ATOM 1489 N N . ASP A 1 194 ? -1.300 1.025 -13.987 1.00 96.00 194 ASP A N 1
ATOM 1490 C CA . ASP A 1 194 ? -0.728 0.955 -15.322 1.00 96.00 194 ASP A CA 1
ATOM 1491 C C . ASP A 1 194 ? 0.543 0.092 -15.375 1.00 96.00 194 ASP A C 1
ATOM 1493 O O . ASP A 1 194 ? 1.076 -0.383 -14.368 1.00 96.00 194 ASP A O 1
ATOM 1497 N N . GLY A 1 195 ? 1.022 -0.161 -16.591 1.00 95.69 195 GLY A N 1
ATOM 1498 C CA . GLY A 1 195 ? 2.236 -0.937 -16.793 1.00 95.69 195 GLY A CA 1
ATOM 1499 C C . GLY A 1 195 ? 2.470 -1.320 -18.242 1.00 95.69 195 GLY A C 1
ATOM 1500 O O . GLY A 1 195 ? 2.030 -0.643 -19.169 1.00 95.69 195 GLY A O 1
ATOM 1501 N N . VAL A 1 196 ? 3.181 -2.422 -18.458 1.00 97.50 196 VAL A N 1
ATOM 1502 C CA . VAL A 1 196 ? 3.418 -2.984 -19.785 1.00 97.50 196 VAL A CA 1
ATOM 1503 C C . VAL A 1 196 ? 3.191 -4.488 -19.778 1.00 97.50 196 VAL A C 1
ATOM 1505 O O . VAL A 1 196 ? 3.575 -5.172 -18.837 1.00 97.50 196 VAL A O 1
ATOM 1508 N N . ALA A 1 197 ? 2.622 -5.007 -20.860 1.00 98.12 197 ALA A N 1
ATOM 1509 C CA . ALA A 1 197 ? 2.495 -6.429 -21.129 1.00 98.12 197 ALA A CA 1
ATOM 1510 C C . ALA A 1 197 ? 3.433 -6.794 -22.276 1.00 98.12 197 ALA A C 1
ATOM 1512 O O . ALA A 1 197 ? 3.286 -6.308 -23.400 1.00 98.12 197 ALA A O 1
ATOM 1513 N N . TYR A 1 198 ? 4.399 -7.659 -22.006 1.00 98.44 198 TYR A N 1
ATOM 1514 C CA . TYR A 1 198 ? 5.271 -8.272 -22.996 1.00 98.44 198 TYR A CA 1
ATOM 1515 C C . TYR A 1 198 ? 4.758 -9.675 -23.330 1.00 98.44 198 TYR A C 1
ATOM 1517 O O . TYR A 1 198 ? 4.647 -10.517 -22.441 1.00 98.44 198 TYR A O 1
ATOM 1525 N N . ARG A 1 199 ? 4.441 -9.944 -24.602 1.00 98.50 199 ARG A N 1
ATOM 1526 C CA . ARG A 1 199 ? 3.960 -11.265 -25.036 1.00 98.50 199 ARG A CA 1
ATOM 1527 C C . ARG A 1 199 ? 5.159 -12.176 -25.284 1.00 98.50 199 ARG A C 1
ATOM 1529 O O . ARG A 1 199 ? 5.812 -12.068 -26.321 1.00 98.50 199 ARG A O 1
ATOM 1536 N N . MET A 1 200 ? 5.454 -13.045 -24.320 1.00 98.19 200 MET A N 1
ATOM 1537 C CA . MET A 1 200 ? 6.609 -13.949 -24.349 1.00 98.19 200 MET A CA 1
ATOM 1538 C C . MET A 1 200 ? 6.401 -15.118 -25.314 1.00 98.19 200 MET A C 1
ATOM 1540 O O . MET A 1 200 ? 7.330 -15.505 -26.018 1.00 98.19 200 MET A O 1
ATOM 1544 N N . ALA A 1 201 ? 5.179 -15.645 -25.372 1.00 98.25 201 ALA A N 1
ATOM 1545 C CA . ALA A 1 201 ? 4.766 -16.697 -26.295 1.00 98.25 201 ALA A CA 1
ATOM 1546 C C . ALA A 1 201 ? 3.290 -16.511 -26.671 1.00 98.25 201 ALA A C 1
ATOM 1548 O O . ALA A 1 201 ? 2.644 -15.567 -26.214 1.00 98.25 201 ALA A O 1
ATOM 1549 N N . GLN A 1 202 ? 2.750 -17.398 -27.512 1.00 97.50 202 GLN A N 1
ATOM 1550 C CA . GLN A 1 202 ? 1.356 -17.309 -27.957 1.00 9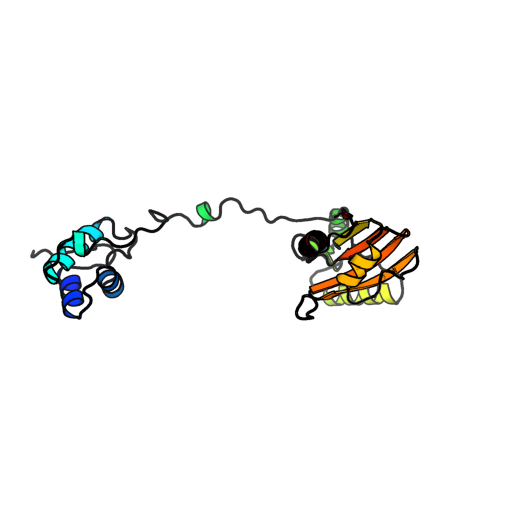7.50 202 GLN A CA 1
ATOM 1551 C C . GLN A 1 202 ? 0.393 -17.172 -26.767 1.00 97.50 202 GLN A C 1
ATOM 1553 O O . GLN A 1 202 ? -0.414 -16.250 -26.748 1.00 97.50 202 GLN A O 1
ATOM 1558 N N . ASP A 1 203 ? 0.586 -17.974 -25.726 1.00 97.81 203 ASP A N 1
ATOM 1559 C CA . ASP A 1 203 ? -0.326 -18.073 -24.583 1.00 97.81 203 ASP A CA 1
ATOM 1560 C C . ASP A 1 203 ? 0.345 -17.613 -23.277 1.00 97.81 203 ASP A C 1
ATOM 1562 O O . ASP A 1 203 ? 0.079 -18.147 -22.204 1.00 97.81 203 ASP A O 1
ATOM 1566 N N . GLN A 1 204 ? 1.298 -16.677 -23.364 1.00 98.38 204 GLN A N 1
ATOM 1567 C CA . GLN A 1 204 ? 2.130 -16.283 -22.225 1.00 98.38 204 GLN A CA 1
ATOM 1568 C C . GLN A 1 204 ? 2.525 -14.807 -22.284 1.00 98.38 204 GLN A C 1
ATOM 1570 O O . GLN A 1 204 ? 3.163 -14.355 -23.242 1.00 98.38 204 GLN A O 1
ATOM 1575 N N . PHE A 1 205 ? 2.216 -14.074 -21.217 1.00 98.62 205 PHE A N 1
ATOM 1576 C CA . PHE A 1 205 ? 2.536 -12.661 -21.054 1.00 98.62 205 PHE A CA 1
ATOM 1577 C C . PHE A 1 205 ? 3.294 -12.411 -19.754 1.00 98.62 205 PHE A C 1
ATOM 1579 O O . PHE A 1 205 ? 3.016 -13.018 -18.724 1.00 98.62 205 PHE A O 1
ATOM 1586 N N . TYR A 1 206 ? 4.228 -11.470 -19.813 1.00 98.19 206 TYR A N 1
ATOM 1587 C CA . TYR A 1 206 ? 4.865 -10.867 -18.655 1.00 98.19 206 TYR A CA 1
ATOM 1588 C C . TYR A 1 206 ? 4.335 -9.447 -18.500 1.00 98.19 206 TYR A C 1
ATOM 1590 O O . TYR A 1 206 ? 4.542 -8.605 -19.376 1.00 98.19 206 TYR A O 1
ATOM 1598 N N . VAL A 1 207 ? 3.628 -9.197 -17.411 1.00 97.75 207 VAL A N 1
ATOM 1599 C CA . VAL A 1 207 ? 2.891 -7.964 -17.158 1.00 97.75 207 VAL A CA 1
ATOM 1600 C C . VAL A 1 207 ? 3.508 -7.249 -15.969 1.00 97.75 207 VAL A C 1
ATOM 1602 O O . VAL A 1 207 ? 3.727 -7.842 -14.915 1.00 97.75 207 VAL A O 1
ATOM 1605 N N . THR A 1 208 ? 3.807 -5.966 -16.122 1.00 97.19 208 THR A N 1
ATOM 1606 C CA . THR A 1 208 ? 4.273 -5.140 -15.009 1.00 97.19 208 THR A CA 1
ATOM 1607 C C . THR A 1 208 ? 3.118 -4.379 -14.378 1.00 97.19 208 THR A C 1
ATOM 1609 O O . THR A 1 208 ? 2.186 -3.990 -15.074 1.00 97.19 208 THR A O 1
ATOM 1612 N N . ALA A 1 209 ? 3.239 -4.088 -13.089 1.00 96.00 209 ALA A N 1
ATOM 1613 C CA . ALA A 1 209 ? 2.323 -3.228 -12.340 1.00 96.00 209 ALA A CA 1
ATOM 1614 C C . ALA A 1 209 ? 3.119 -2.189 -11.542 1.00 96.00 209 ALA A C 1
ATOM 1616 O O . ALA A 1 209 ? 4.324 -2.374 -11.304 1.00 96.00 209 ALA A O 1
ATOM 1617 N N . THR A 1 210 ? 2.484 -1.110 -11.089 1.00 96.31 210 THR A N 1
ATOM 1618 C CA . THR A 1 210 ? 3.184 -0.137 -10.244 1.00 96.31 210 THR A CA 1
ATOM 1619 C C . THR A 1 210 ? 3.589 -0.755 -8.900 1.00 96.31 210 THR A C 1
ATOM 1621 O O . THR A 1 210 ? 2.958 -1.674 -8.371 1.00 96.31 210 THR A O 1
ATOM 1624 N N . THR A 1 211 ? 4.679 -0.247 -8.312 1.00 95.06 211 THR A N 1
ATOM 1625 C CA . THR A 1 211 ? 5.255 -0.762 -7.052 1.00 95.06 211 THR A CA 1
ATOM 1626 C C . THR A 1 211 ? 4.232 -0.875 -5.920 1.00 95.06 211 THR A C 1
ATOM 1628 O O . THR A 1 211 ? 4.295 -1.812 -5.126 1.00 95.06 211 THR A O 1
ATOM 1631 N N . GLY A 1 212 ? 3.323 0.097 -5.821 1.00 92.06 212 GLY A N 1
ATOM 1632 C CA . GLY A 1 212 ? 2.334 0.165 -4.747 1.00 92.06 212 GLY A CA 1
ATOM 1633 C C . GLY A 1 212 ? 1.082 -0.675 -4.994 1.00 92.06 212 GLY A C 1
ATOM 1634 O O . GLY A 1 212 ? 0.434 -1.067 -4.028 1.00 92.06 212 GLY A O 1
ATOM 1635 N N . ALA A 1 213 ? 0.747 -0.967 -6.253 1.00 92.44 213 ALA A N 1
ATOM 1636 C CA . ALA A 1 213 ? -0.539 -1.560 -6.611 1.00 92.44 213 ALA A CA 1
ATOM 1637 C C . ALA A 1 213 ? -0.480 -3.071 -6.880 1.00 92.44 213 ALA A C 1
ATOM 1639 O O . ALA A 1 213 ? -1.510 -3.730 -6.757 1.00 92.44 213 ALA A O 1
ATOM 1640 N N . VAL A 1 214 ? 0.700 -3.651 -7.150 1.00 93.69 214 VAL A N 1
ATOM 1641 C CA . VAL A 1 214 ? 0.835 -5.063 -7.576 1.00 93.69 214 VAL A CA 1
ATOM 1642 C C . VAL A 1 214 ? 0.085 -6.073 -6.703 1.00 93.69 214 VAL A C 1
ATOM 1644 O O . VAL A 1 214 ? -0.517 -7.002 -7.229 1.00 93.69 214 VAL A O 1
ATOM 1647 N N . ALA A 1 215 ? 0.090 -5.911 -5.376 1.00 92.69 215 ALA A N 1
ATOM 1648 C CA . ALA A 1 215 ? -0.583 -6.850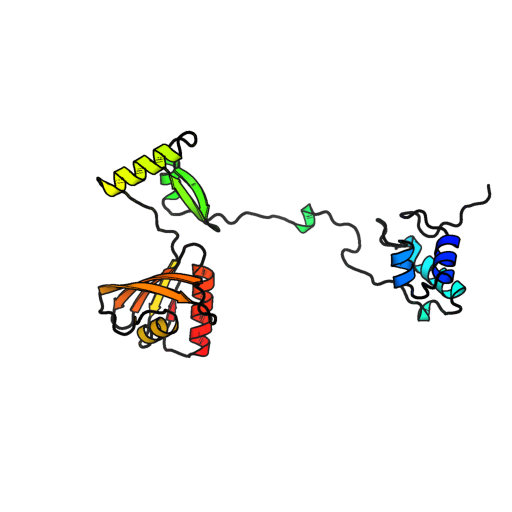 -4.478 1.00 92.69 215 ALA A CA 1
ATOM 1649 C C . ALA A 1 215 ? -2.107 -6.827 -4.663 1.00 92.69 215 ALA A C 1
ATOM 1651 O O . ALA A 1 215 ? -2.741 -7.879 -4.710 1.00 92.69 215 ALA A O 1
ATOM 1652 N N . ARG A 1 216 ? -2.680 -5.627 -4.810 1.00 93.31 216 ARG A N 1
ATOM 1653 C CA . ARG A 1 216 ? -4.099 -5.452 -5.120 1.00 93.31 216 ARG A CA 1
ATOM 1654 C C . ARG A 1 216 ? -4.403 -5.971 -6.519 1.00 93.31 216 ARG A C 1
ATOM 1656 O O . ARG A 1 216 ? -5.354 -6.716 -6.686 1.00 93.31 216 ARG A O 1
ATOM 1663 N N . PHE A 1 217 ? -3.575 -5.619 -7.495 1.00 92.38 217 PHE A N 1
ATOM 1664 C CA . PHE A 1 217 ? -3.811 -5.990 -8.880 1.00 92.38 217 PHE A CA 1
ATOM 1665 C C . PHE A 1 217 ? -3.771 -7.509 -9.096 1.00 92.38 217 PHE A C 1
ATOM 1667 O O . PHE A 1 217 ? -4.624 -8.061 -9.784 1.00 92.38 217 PHE A O 1
ATOM 1674 N N . TYR A 1 218 ? -2.853 -8.206 -8.423 1.00 95.88 218 TYR A N 1
ATOM 1675 C CA . TYR A 1 218 ? -2.840 -9.666 -8.379 1.00 95.88 218 TYR A CA 1
ATOM 1676 C C . TYR A 1 218 ? -4.137 -10.236 -7.784 1.00 95.88 218 TYR A C 1
ATOM 1678 O O . TYR A 1 218 ? -4.715 -11.161 -8.349 1.00 95.88 218 TYR A O 1
ATOM 1686 N N . ALA A 1 219 ? -4.633 -9.669 -6.679 1.00 96.19 219 ALA A N 1
ATOM 1687 C CA . ALA A 1 219 ? -5.898 -10.095 -6.080 1.00 96.19 219 ALA A CA 1
ATOM 1688 C C . ALA A 1 219 ? -7.098 -9.849 -7.014 1.00 96.19 219 ALA A C 1
ATOM 1690 O O . ALA A 1 219 ? -7.930 -10.741 -7.174 1.00 96.19 219 ALA A O 1
ATOM 1691 N N . ASP A 1 220 ? -7.149 -8.689 -7.673 1.00 94.69 220 ASP A N 1
ATOM 1692 C CA . ASP A 1 220 ? -8.199 -8.335 -8.634 1.00 94.69 220 ASP A CA 1
ATOM 1693 C C . ASP A 1 220 ? -8.172 -9.290 -9.844 1.00 94.69 220 ASP A C 1
ATOM 1695 O O . ASP A 1 220 ? -9.214 -9.793 -10.260 1.00 94.69 220 ASP A O 1
ATOM 1699 N N . MET A 1 221 ? -6.987 -9.624 -10.369 1.00 95.38 221 MET A N 1
ATOM 1700 C CA . MET A 1 221 ? -6.825 -10.623 -11.433 1.00 95.38 221 MET A CA 1
ATOM 1701 C C . MET A 1 221 ? -7.357 -12.001 -11.024 1.00 95.38 221 MET A C 1
ATOM 1703 O O . MET A 1 221 ? -8.087 -12.629 -11.792 1.00 95.38 221 MET A O 1
ATOM 1707 N N . LEU A 1 222 ? -7.013 -12.477 -9.823 1.00 97.12 222 LEU A N 1
ATOM 1708 C CA . LEU A 1 222 ? -7.498 -13.765 -9.322 1.00 97.12 222 LEU A CA 1
ATOM 1709 C C . LEU A 1 222 ? -9.019 -13.767 -9.145 1.00 97.12 222 LEU A C 1
ATOM 1711 O O . LEU A 1 222 ? -9.676 -14.737 -9.525 1.00 97.12 222 LEU A O 1
ATOM 1715 N N . PHE A 1 223 ? -9.575 -12.681 -8.606 1.00 96.81 223 PHE A N 1
ATOM 1716 C CA . PHE A 1 223 ? -11.014 -12.512 -8.445 1.00 96.81 223 PHE A CA 1
ATOM 1717 C C . PHE A 1 223 ? -11.735 -12.581 -9.796 1.00 96.81 223 PHE A C 1
ATOM 1719 O O . PHE A 1 223 ? -12.627 -13.407 -9.983 1.00 96.81 223 PHE A O 1
ATOM 1726 N N . TRP A 1 224 ? -11.302 -11.783 -10.773 1.00 96.38 224 TRP A N 1
ATOM 1727 C CA . TRP A 1 224 ? -11.944 -11.757 -12.086 1.00 96.38 224 TRP A CA 1
ATOM 1728 C C . TRP A 1 224 ? -11.782 -13.059 -12.858 1.00 96.38 224 TRP A C 1
ATOM 1730 O O . TRP A 1 224 ? -12.711 -13.481 -13.544 1.00 96.38 224 TRP A O 1
ATOM 1740 N N . ASN A 1 225 ? -10.644 -13.740 -12.725 1.00 97.38 225 ASN A N 1
ATOM 1741 C CA . ASN A 1 225 ? -10.472 -15.045 -13.348 1.00 97.38 225 ASN A CA 1
ATOM 1742 C C . ASN A 1 225 ? -11.405 -16.104 -12.732 1.00 97.38 225 ASN A C 1
ATOM 1744 O O . ASN A 1 225 ? -11.930 -16.949 -13.456 1.00 97.38 225 ASN A O 1
ATOM 1748 N N . ALA A 1 226 ? -11.671 -16.036 -11.422 1.00 97.12 226 ALA A N 1
ATOM 1749 C CA . ALA A 1 226 ? -12.647 -16.911 -10.771 1.00 97.12 226 ALA A CA 1
ATOM 1750 C C . ALA A 1 226 ? -14.077 -16.679 -11.298 1.00 97.12 226 ALA A C 1
ATOM 1752 O O . ALA A 1 226 ? -14.812 -17.644 -11.531 1.00 97.12 226 ALA A O 1
ATOM 1753 N N . GLU A 1 227 ? -14.444 -15.421 -11.550 1.00 97.62 227 GLU A N 1
ATOM 1754 C CA . GLU A 1 227 ? -15.749 -15.052 -12.110 1.00 97.62 227 GLU A CA 1
ATOM 1755 C C . GLU A 1 227 ? -15.879 -15.426 -13.595 1.00 97.62 227 GLU A C 1
ATOM 1757 O O . GLU A 1 227 ? -16.864 -16.040 -14.009 1.00 97.62 227 GLU A O 1
ATOM 1762 N N . TRP A 1 228 ? -14.880 -15.094 -14.417 1.00 97.81 228 TRP A N 1
ATOM 1763 C CA . TRP A 1 228 ? -14.921 -15.331 -15.864 1.00 97.81 228 TRP A CA 1
ATOM 1764 C C . TRP A 1 228 ? -14.592 -16.767 -16.266 1.00 97.81 228 TRP A C 1
ATOM 1766 O O . TRP A 1 228 ? -14.958 -17.177 -17.367 1.00 97.81 228 TRP A O 1
ATOM 1776 N N . ARG A 1 229 ? -13.935 -17.529 -15.382 1.00 97.62 229 ARG A N 1
ATOM 1777 C CA . ARG A 1 229 ? -13.549 -18.936 -15.579 1.00 97.62 229 ARG A CA 1
ATOM 1778 C C . ARG A 1 229 ? -12.741 -19.162 -16.858 1.00 97.62 229 ARG A C 1
ATOM 1780 O O . ARG A 1 229 ? -12.944 -20.158 -17.557 1.00 97.62 229 ARG A O 1
ATOM 1787 N N . LEU A 1 230 ? -11.839 -18.232 -17.162 1.00 98.31 230 LEU A N 1
ATOM 1788 C CA . LEU A 1 230 ? -10.909 -18.368 -18.277 1.00 98.31 230 LEU A CA 1
ATOM 1789 C C . LEU A 1 230 ? -9.813 -19.378 -17.918 1.00 98.31 230 LEU A C 1
ATOM 1791 O O . LEU A 1 230 ? -9.458 -19.567 -16.753 1.00 98.31 230 LEU A O 1
ATOM 1795 N N . LYS A 1 231 ? -9.259 -20.049 -18.926 1.00 98.19 231 LYS A N 1
ATOM 1796 C CA . LYS A 1 231 ? -8.126 -20.967 -18.766 1.00 98.19 231 LYS A CA 1
ATOM 1797 C C . LYS A 1 231 ? -6.834 -20.164 -18.701 1.00 98.19 231 LYS A C 1
ATOM 1799 O O . LYS A 1 231 ? -6.062 -20.135 -19.661 1.00 98.19 231 LYS A O 1
ATOM 1804 N N . VAL A 1 232 ? -6.638 -19.488 -17.574 1.00 98.00 232 VAL A N 1
ATOM 1805 C CA . VAL A 1 232 ? -5.470 -18.653 -17.297 1.00 98.00 232 VAL A CA 1
ATOM 1806 C C . VAL A 1 232 ? -4.942 -18.924 -15.895 1.00 98.00 232 VAL A C 1
ATOM 1808 O O . VAL A 1 232 ? -5.705 -18.937 -14.933 1.00 98.00 232 VAL A O 1
ATOM 1811 N N . ASP A 1 233 ? -3.628 -19.067 -15.792 1.00 97.12 233 ASP A N 1
ATOM 1812 C CA . ASP A 1 233 ? -2.868 -19.032 -14.553 1.00 97.12 233 ASP A CA 1
ATOM 1813 C C . ASP A 1 233 ? -2.207 -17.657 -14.403 1.00 97.12 233 ASP A C 1
ATOM 1815 O O . ASP A 1 233 ? -1.610 -17.131 -15.349 1.00 97.12 233 ASP A O 1
ATOM 1819 N N . VAL A 1 234 ? -2.300 -17.085 -13.201 1.00 97.06 234 VAL A N 1
ATOM 1820 C CA . VAL A 1 234 ? -1.673 -15.811 -12.826 1.00 97.06 234 VAL A CA 1
ATOM 1821 C C . VAL A 1 234 ? -0.647 -16.094 -11.734 1.00 97.06 234 VAL A C 1
ATOM 1823 O O . VAL A 1 234 ? -0.992 -16.640 -10.688 1.00 97.06 234 VAL A O 1
ATOM 1826 N N . LEU A 1 235 ? 0.608 -15.715 -11.964 1.00 94.75 235 LEU A N 1
ATOM 1827 C CA . LEU A 1 235 ? 1.720 -15.878 -11.025 1.00 94.75 235 LEU A CA 1
ATOM 1828 C C . LEU A 1 235 ? 2.322 -14.509 -10.674 1.00 94.75 235 LEU A C 1
ATOM 1830 O O . LEU A 1 235 ? 2.461 -13.665 -11.556 1.00 94.75 235 LEU A O 1
ATOM 1834 N N . ASN A 1 236 ? 2.684 -14.302 -9.406 1.00 84.75 236 ASN A N 1
ATOM 1835 C CA . ASN A 1 236 ? 3.351 -13.104 -8.872 1.00 84.75 236 ASN A CA 1
ATOM 1836 C C . ASN A 1 236 ? 4.626 -13.499 -8.124 1.00 84.75 236 ASN A C 1
ATOM 1838 O O . ASN A 1 236 ? 4.536 -14.460 -7.326 1.00 84.75 236 ASN A O 1
#

Radius of gyration: 32.73 Å; Cα contacts (8 Å, |Δi|>4): 356; chains: 1; bounding box: 69×41×92 Å

Solvent-accessible surface area (backbone atoms only — not comparable to full-atom values): 13726 Å² total; per-residue (Å²): 130,90,78,80,63,67,50,25,84,73,69,74,34,34,58,66,56,58,51,48,40,41,72,76,63,37,80,47,60,68,50,35,29,69,74,70,42,58,39,70,36,89,72,58,19,75,82,19,46,68,58,51,26,48,53,52,11,65,76,68,77,49,50,48,82,79,54,43,76,75,86,87,62,86,67,90,57,92,74,58,66,66,69,74,61,54,88,79,78,82,71,75,41,69,56,97,55,45,70,59,40,55,74,58,41,31,47,68,44,78,55,76,49,33,55,40,74,76,45,57,55,60,78,95,42,47,72,59,42,47,50,51,52,52,46,39,42,74,79,62,74,71,87,78,92,64,84,64,43,25,62,33,39,36,33,28,89,38,31,30,59,53,42,38,73,55,24,85,45,75,48,58,79,53,56,64,81,39,72,44,74,40,46,28,50,49,99,84,70,46,81,72,50,44,38,39,37,31,25,74,38,96,37,29,35,44,33,40,29,42,62,78,42,29,72,59,51,53,51,52,51,54,53,50,40,68,73,68,63,55,57,55,49,80,46,115

pLDDT: mean 94.15, std 5.65, range [47.41, 98.62]

Nearest PDB structures (foldseek):
  2gah-assembly1_A  TM=9.701E-01  e=3.864E-21  Stenotrophomonas maltophilia
  1vrq-assembly1_A  TM=9.648E-01  e=6.387E-21  Corynebacterium sp. U-96
  1wos-assembly1_A  TM=9.603E-01  e=2.320E-10  Thermotoga maritima
  3gir-assembly1_A  TM=8.924E-01  e=2.228E-09  Bartonella henselae
  1wsr-assembly1_A  TM=8.216E-01  e=1.664E-08  Homo sapiens

Sequence (236 aa):
PKGRDFVDFDEDLQVKDLQNATKDGYREIELVKRFTTVGMGPSQGRHSALATARIVAEATGRTVGEIGITTARPPVGPETLGVLAGHHEVLERRTALHARHLALNAAMKPVGAWWRPYYYGDASKAQEAVREEILAVREGVGLLDVSTLGKLEIRGPDAGEFLDRLYTMAHANQPVGRVRYCLMLNDMGSVIDDGVAYRMAQDQFYVTATTGAVARFYADMLFWNAEWRLKVDVLN

Mean predicted aligned error: 7.03 Å

Foldseek 3Di:
DPDFQDQAPQQRDHLVLLLVQVVVPQLALVSSCVVSVALVGQQSNPRRFQVSLVSSCVSNVHDSVVRDTDDDDPPNGDDDVPVVVDDDDLQADEDPCRVVCVVQQFPWDDDDNYTAGPFGDDPVCVVVRVVVQVCCVVVHNDDGPPVLWAKKKKFDQCSQVLLVVFFVDRSLPPDAQDKDKGFGADPVRHTDWIWMWHRPDNGMIITITGNPCNVVVLVVSVVVCVVVVDGMDMDD

Secondary structure (DSSP, 8-state):
-----EEETTTTEEHHHHHHHHHTT--SHHHHHHHH-TT-STTTTTTTHHHHHHHHHHHHT--HHHH--PPP-SSSS---HHHHH-------B--TTHHHHHHTTEEEEEETTEEEEEEES-GGGHHHHHHHHHHHHHHS------TTSEEEEEESTTHHHHHHHHBSS--TTPPTT-EEEEEEE-TTS-EEEEEEEEEEETTEEEEEE-TTTHHHHHHHHHHHHHHH--S-EEE-